Protein 2Y5P (pdb70)

GO terms:
  GO:0005737 cytoplasm (C, EXP)
  GO:0005886 plasma membrane (C, EXP)
  GO:0009274 peptidoglycan-based cell wall (C, TAS)
  GO:0005515 protein binding (F, IPI)

CATH classification: 2.60.40.4270

Nearest PDB structures (foldseek):
  2y5p-assembly3_C  TM=9.834E-01  e=2.381E-13  Listeria monocytogenes EGD
  7pv8-assembly1_A  TM=9.910E-01  e=5.323E-13  Listeria monocytogenes EGD-e
  7pv9-assembly2_B  TM=9.935E-01  e=9.292E-13  Listeria monocytogenes EGD-e
  6okt-assembly1_H  TM=2.684E-01  e=7.061E-01  Clostridioides difficile
  3nzs-assembly1_A  TM=3.686E-01  e=6.161E+00  Homo sapiens

Sequence (289 aa):
MMVYTVSYDVDDGTVIKTTKVEEAGTRRITAPKPPTKKQGYVFKGWYTEKNGGHEWNFNTDYMSGNDFTLYAVFKAETMVVYTVSYDVDGTVIKTKKVEAGTRITAPKPPTKQQGYVFKGWYTEKNNGGHEWNFNTDYMSSGNNDFTLYAVFKAEETAMVYTVVSYDVDGTVIKTKVEAGTRITAPKPPTKQQGYVFKGWYTEKNGGHEWNFNTDYMSSGNDFTLYAVFKAETAMMVYTVSYDVDDGTVIKTKKVEEAGTRRITAPKKPPPPTTKKQGYVFKGWYYTEEKKNGGHEWNFNTDYMSGNDFTLYAVFKKAEE

Foldseek 3Di:
DKEWEWEAEPRDTDIDIGDFFAQDDDDDDDDDPQKAWPAWFQDQPDTGHDDSVPDTHHPYYGYTYIHIGGDD/DKEWEWEQEPNDTDIDIDDFFAADDDDDFDDDPQKDWDAWAQDQVHPHHDDRVPDTHHPYYGYTYIDIDNPD/DDKEWEWEDEPNDTDIDIDDFFAADDDDDDDDDPQWDWDAWAQDPVRPGGDDRVPDTHHPYYGYTYIDIDGPD/DDWEKEWEDEPNDTDIDIDDFPAFDDDPDQDDDPQKAWDAWAQDQADHDGDDSVPDTHHPYYGYTYIDIGGD

Structure (mmCIF, N/CA/C/O backbone):
data_2Y5P
#
_entry.id   2Y5P
#
_cell.length_a   28.610
_cell.length_b   58.340
_cell.length_c   158.070
_cell.angle_alpha   90.00
_cell.angle_beta   90.00
_cell.angle_gamma   90.00
#
_symmetry.space_group_name_H-M   'P 21 21 21'
#
loop_
_entity.id
_entity.type
_entity.pdbx_description
1 polymer 'INTERNALIN B'
2 non-polymer 'CALCIUM ION'
3 non-polymer 'CHLORIDE ION'
4 water water
#
loop_
_atom_site.group_PDB
_atom_site.id
_atom_site.type_symbol
_atom_site.label_atom_id
_atom_site.label_alt_id
_atom_site.label_comp_id
_atom_site.label_asym_id
_atom_site.label_entity_id
_atom_site.label_seq_id
_atom_site.pdbx_PDB_ins_code
_atom_site.Cartn_x
_atom_site.Cartn_y
_atom_site.Cartn_z
_atom_site.occupancy
_atom_site.B_iso_or_equiv
_atom_site.auth_seq_id
_atom_site.auth_comp_id
_atom_site.auth_asym_id
_atom_site.auth_atom_id
_atom_site.pdbx_PDB_model_num
ATOM 1 N N . MET A 1 3 ? -10.113 17.853 -2.886 1.00 35.70 321 MET A N 1
ATOM 2 C CA A MET A 1 3 ? -8.778 17.203 -2.987 0.50 36.51 321 MET A CA 1
ATOM 3 C CA B MET A 1 3 ? -8.773 17.231 -3.084 0.50 35.99 321 MET A CA 1
ATOM 4 C C . MET A 1 3 ? -8.918 15.773 -3.551 1.00 36.35 321 MET A C 1
ATOM 5 O O . MET A 1 3 ? -9.760 15.009 -3.092 1.00 35.63 321 MET A O 1
ATOM 14 N N . VAL A 1 4 ? -8.098 15.427 -4.557 1.00 35.60 322 VAL A N 1
ATOM 15 C CA . VAL A 1 4 ? -8.097 14.078 -5.202 1.00 35.43 322 VAL A CA 1
ATOM 16 C C . VAL A 1 4 ? -6.731 13.472 -4.945 1.00 32.71 322 VAL A C 1
ATOM 17 O O . VAL A 1 4 ? -5.688 14.114 -5.135 1.00 33.72 322 VAL A O 1
ATOM 21 N N . TYR A 1 5 ? -6.735 12.228 -4.442 1.00 29.82 323 TYR A N 1
ATOM 22 C CA . TYR A 1 5 ? -5.490 11.505 -4.186 1.00 28.34 323 TYR A CA 1
ATOM 23 C C . TYR A 1 5 ? -5.527 10.178 -4.904 1.00 26.58 323 TYR A C 1
ATOM 24 O O . TYR A 1 5 ? -6.531 9.818 -5.540 1.00 26.29 323 TYR A O 1
ATOM 33 N N . THR A 1 6 ? -4.384 9.513 -4.877 1.00 26.41 324 THR A N 1
ATOM 34 C CA . THR A 1 6 ? -4.226 8.262 -5.615 1.00 25.25 324 THR A CA 1
ATOM 35 C C . THR A 1 6 ? -4.244 7.126 -4.597 1.00 24.56 324 THR A C 1
ATOM 36 O O . THR A 1 6 ? -3.477 7.087 -3.640 1.00 23.98 324 THR A O 1
ATOM 40 N N . VAL A 1 7 ? -5.117 6.190 -4.880 1.00 21.38 325 VAL A N 1
ATOM 41 C CA . VAL A 1 7 ? -5.123 4.877 -4.212 1.00 23.11 325 VAL A CA 1
ATOM 42 C C . VAL A 1 7 ? -4.398 3.928 -5.174 1.00 19.66 325 VAL A C 1
ATOM 43 O O . VAL A 1 7 ? -4.770 3.816 -6.344 1.00 21.92 325 VAL A O 1
ATOM 47 N N . SER A 1 8 ? -3.332 3.325 -4.705 1.00 19.61 326 SER A N 1
ATOM 48 C CA . SER A 1 8 ? -2.566 2.328 -5.454 1.00 18.89 326 SER A CA 1
ATOM 49 C C . SER A 1 8 ? -3.057 0.994 -4.993 1.00 17.73 326 SER A C 1
ATOM 50 O O . SER A 1 8 ? -3.144 0.774 -3.791 1.00 21.50 326 SER A O 1
ATOM 53 N N . TYR A 1 9 ? -3.393 0.147 -5.908 1.00 15.44 327 TYR A N 1
ATOM 54 C CA . TYR A 1 9 ? -3.793 -1.226 -5.590 1.00 15.10 327 TYR A CA 1
ATOM 55 C C . TYR A 1 9 ? -2.619 -2.128 -5.968 1.00 14.51 327 TYR A C 1
ATOM 56 O O . TYR A 1 9 ? -2.259 -2.174 -7.125 1.00 16.84 327 TYR A O 1
ATOM 65 N N . ASP A 1 10 ? -2.067 -2.844 -4.994 1.00 14.56 328 ASP A N 1
ATOM 66 C CA . ASP A 1 10 ? -0.922 -3.692 -5.204 1.00 14.15 328 ASP A CA 1
ATOM 67 C C . ASP A 1 10 ? -1.317 -5.123 -5.042 1.00 14.03 328 ASP A C 1
ATOM 68 O O . ASP A 1 10 ? -1.803 -5.534 -3.991 1.00 15.89 328 ASP A O 1
ATOM 73 N N . VAL A 1 11 ? -1.207 -5.857 -6.133 1.00 14.23 329 VAL A N 1
ATOM 74 C CA . VAL A 1 11 ? -1.504 -7.288 -6.185 1.00 14.36 329 VAL A CA 1
ATOM 75 C C . VAL A 1 11 ? -0.146 -7.960 -6.461 1.00 16.00 329 VAL A C 1
ATOM 76 O O . VAL A 1 11 ? 0.342 -7.973 -7.593 1.00 17.13 329 VAL A O 1
ATOM 80 N N A ASP A 1 12 ? 0.430 -8.441 -5.387 0.50 17.59 330 ASP A N 1
ATOM 81 N N B ASP A 1 12 ? 0.456 -8.455 -5.401 0.50 17.76 330 ASP A N 1
ATOM 82 C CA A ASP A 1 12 ? 1.737 -9.061 -5.446 0.50 18.21 330 ASP A CA 1
ATOM 83 C CA B ASP A 1 12 ? 1.776 -9.095 -5.506 0.50 18.60 330 ASP A CA 1
ATOM 84 C C A ASP A 1 12 ? 2.781 -8.279 -6.264 0.50 21.01 330 ASP A C 1
ATOM 85 C C B ASP A 1 12 ? 2.820 -8.275 -6.267 0.50 21.10 330 ASP A C 1
ATOM 86 O O A ASP A 1 12 ? 3.542 -8.883 -7.054 0.50 22.71 330 ASP A O 1
ATOM 87 O O B ASP A 1 12 ? 3.623 -8.848 -7.035 0.50 22.70 330 ASP A O 1
ATOM 96 N N . GLY A 1 13 ? 2.814 -6.971 -6.015 1.00 20.90 331 GLY A N 1
ATOM 97 C CA . GLY A 1 13 ? 3.682 -6.092 -6.650 1.00 20.91 331 GLY A CA 1
ATOM 98 C C . GLY A 1 13 ? 3.299 -5.452 -7.916 1.00 20.86 331 GLY A C 1
ATOM 99 O O . GLY A 1 13 ? 3.958 -4.471 -8.316 1.00 23.77 331 GLY A O 1
ATOM 100 N N . THR A 1 14 ? 2.230 -5.939 -8.550 1.00 18.81 332 THR A N 1
ATOM 101 C CA . THR A 1 14 ? 1.663 -5.278 -9.685 1.00 17.55 332 THR A CA 1
ATOM 102 C C . THR A 1 14 ? 0.768 -4.205 -9.173 1.00 16.49 332 THR A C 1
ATOM 103 O O . THR A 1 14 ? -0.139 -4.520 -8.414 1.00 17.48 332 THR A O 1
ATOM 107 N N . VAL A 1 15 ? 0.992 -2.962 -9.594 1.00 15.43 333 VAL A N 1
ATOM 108 C CA . VAL A 1 15 ? 0.233 -1.840 -8.967 1.00 15.08 333 VAL A CA 1
ATOM 109 C C . VAL A 1 15 ? -0.467 -1.096 -10.049 1.00 15.95 333 VAL A C 1
ATOM 110 O O . VAL A 1 15 ? 0.088 -0.652 -11.009 1.00 16.53 333 VAL A O 1
ATOM 114 N N . ILE A 1 16 ? -1.720 -0.886 -9.723 1.00 16.76 334 ILE A N 1
ATOM 115 C CA . ILE A 1 16 ? -2.646 -0.057 -10.523 1.00 18.53 334 ILE A CA 1
ATOM 116 C C . ILE A 1 16 ? -3.055 1.135 -9.671 1.00 18.43 334 ILE A C 1
ATOM 117 O O . ILE A 1 16 ? -3.359 0.968 -8.526 1.00 20.35 334 ILE A O 1
ATOM 122 N N . LYS A 1 17 ? -3.010 2.319 -10.267 1.00 21.84 335 LYS A N 1
ATOM 123 C CA . LYS A 1 17 ? -3.282 3.586 -9.543 1.00 24.40 335 LYS A CA 1
ATOM 124 C C . LYS A 1 17 ? -4.674 4.085 -9.972 1.00 25.21 335 LYS A C 1
ATOM 125 O O . LYS A 1 17 ? -5.061 3.986 -11.141 1.00 27.70 335 LYS A O 1
ATOM 131 N N . THR A 1 18 ? -5.471 4.551 -9.014 1.00 24.37 336 THR A N 1
ATOM 132 C CA A THR A 1 18 ? -6.762 5.126 -9.323 0.80 25.78 336 THR A CA 1
ATOM 133 C CA B THR A 1 18 ? -6.754 5.165 -9.347 0.20 25.53 336 THR A CA 1
ATOM 134 C C . THR A 1 18 ? -6.909 6.413 -8.513 1.00 25.73 336 THR A C 1
ATOM 135 O O . THR A 1 18 ? -6.519 6.459 -7.354 1.00 26.81 336 THR A O 1
ATOM 142 N N . LYS A 1 19 ? -7.518 7.453 -9.084 1.00 25.84 337 LYS A N 1
ATOM 143 C CA . LYS A 1 19 ? -7.565 8.728 -8.349 1.00 27.21 337 LYS A CA 1
ATOM 144 C C . LYS A 1 19 ? -8.895 8.762 -7.612 1.00 28.67 337 LYS A C 1
ATOM 145 O O . LYS A 1 19 ? -9.924 8.312 -8.142 1.00 29.47 337 LYS A O 1
ATOM 151 N N . VAL A 1 20 ? -8.863 9.229 -6.367 1.00 27.78 338 VAL A N 1
ATOM 152 C CA . VAL A 1 20 ? -10.123 9.227 -5.571 1.00 28.59 338 VAL A CA 1
ATOM 153 C C . VAL A 1 20 ? -10.210 10.526 -4.805 1.00 27.75 338 VAL A C 1
ATOM 154 O O . VAL A 1 20 ? -9.220 10.989 -4.238 1.00 29.12 338 VAL A O 1
ATOM 158 N N . GLU A 1 21 ? -11.405 11.100 -4.796 1.00 30.58 339 GLU A N 1
ATOM 159 C CA A GLU A 1 21 ? -11.689 12.312 -4.059 0.50 31.29 339 GLU A CA 1
ATOM 160 C CA B GLU A 1 21 ? -11.677 12.308 -4.073 0.50 31.29 339 GLU A CA 1
ATOM 161 C C . GLU A 1 21 ? -11.634 12.047 -2.558 1.00 30.59 339 GLU A C 1
ATOM 162 O O . GLU A 1 21 ? -12.301 11.107 -2.043 1.00 30.47 339 GLU A O 1
ATOM 173 N N . ALA A 1 22 ? -10.832 12.839 -1.840 1.00 30.01 340 ALA A N 1
ATOM 174 C CA . ALA A 1 22 ? -10.786 12.726 -0.392 1.00 31.66 340 ALA A CA 1
ATOM 175 C C . ALA A 1 22 ? -12.210 12.882 0.207 1.00 31.42 340 ALA A C 1
ATOM 176 O O . ALA A 1 22 ? -13.042 13.683 -0.254 1.00 31.01 340 ALA A O 1
ATOM 178 N N . GLY A 1 23 ? -12.470 12.085 1.233 1.00 29.85 341 GLY A N 1
ATOM 179 C CA . GLY A 1 23 ? -13.743 12.086 1.953 1.00 29.00 341 GLY A CA 1
ATOM 180 C C . GLY A 1 23 ? -14.887 11.379 1.258 1.00 28.54 341 GLY A C 1
ATOM 181 O O . GLY A 1 23 ? -16.027 11.424 1.734 1.00 30.16 341 GLY A O 1
ATOM 182 N N . THR A 1 24 ? -14.631 10.715 0.129 1.00 27.58 342 THR A N 1
ATOM 183 C CA . THR A 1 24 ? -15.661 9.921 -0.487 1.00 28.17 342 THR A CA 1
ATOM 184 C C . THR A 1 24 ? -15.373 8.449 -0.174 1.00 27.86 342 THR A C 1
ATOM 185 O O . THR A 1 24 ? -14.235 8.083 0.241 1.00 26.57 342 THR A O 1
ATOM 189 N N . ARG A 1 25 ? -16.371 7.599 -0.363 1.00 29.29 343 ARG A N 1
ATOM 190 C CA A ARG A 1 25 ? -16.127 6.185 -0.298 0.80 30.13 343 ARG A CA 1
ATOM 191 C CA B ARG A 1 25 ? -16.160 6.163 -0.322 0.20 29.77 343 ARG A CA 1
ATOM 192 C C . ARG A 1 25 ? -15.396 5.784 -1.579 1.00 29.28 343 ARG A C 1
ATOM 193 O O . ARG A 1 25 ? -15.675 6.304 -2.646 1.00 29.67 343 ARG A O 1
ATOM 208 N N . ILE A 1 26 ? -14.468 4.857 -1.448 1.00 27.02 344 ILE A N 1
ATOM 209 C CA . ILE A 1 26 ? -13.713 4.327 -2.574 1.00 26.76 344 ILE A CA 1
ATOM 210 C C . ILE A 1 26 ? -14.560 3.200 -3.156 1.00 25.50 344 ILE A C 1
ATOM 211 O O . ILE A 1 26 ? -15.081 2.368 -2.409 1.00 25.01 344 ILE A O 1
ATOM 216 N N . THR A 1 27 ? -14.632 3.116 -4.477 1.00 25.76 345 THR A N 1
ATOM 217 C CA . THR A 1 27 ? -15.307 1.981 -5.111 1.00 26.97 345 THR A CA 1
ATOM 218 C C . THR A 1 27 ? -14.311 0.826 -5.249 1.00 25.22 345 THR A C 1
ATOM 219 O O . THR A 1 27 ? -13.285 1.055 -5.822 1.00 24.92 345 THR A O 1
ATOM 223 N N . ALA A 1 28 ? -14.480 -0.348 -4.631 1.00 24.43 346 ALA A N 1
ATOM 224 C CA . ALA A 1 28 ? -13.533 -1.424 -4.786 1.00 25.50 346 ALA A CA 1
ATOM 225 C C . ALA A 1 28 ? -13.381 -1.882 -6.204 1.00 23.44 346 ALA A C 1
ATOM 226 O O . ALA A 1 28 ? -14.296 -1.859 -6.963 1.00 23.59 346 ALA A O 1
ATOM 228 N N . PRO A 1 29 ? -12.161 -2.232 -6.602 1.00 23.23 347 PRO A N 1
ATOM 229 C CA . PRO A 1 29 ? -11.946 -2.945 -7.819 1.00 22.24 347 PRO A CA 1
ATOM 230 C C . PRO A 1 29 ? -12.657 -4.250 -7.811 1.00 21.41 347 PRO A C 1
ATOM 231 O O . PRO A 1 29 ? -13.119 -4.686 -6.763 1.00 20.05 347 PRO A O 1
ATOM 235 N N . LYS A 1 30 ? -12.800 -4.876 -8.962 1.00 21.90 348 LYS A N 1
ATOM 236 C CA . LYS A 1 30 ? -13.247 -6.230 -8.991 1.00 22.39 348 LYS A CA 1
ATOM 237 C C . LYS A 1 30 ? -12.122 -7.010 -8.293 1.00 20.20 348 LYS A C 1
ATOM 238 O O . LYS A 1 30 ? -10.911 -6.713 -8.491 1.00 21.14 348 LYS A O 1
ATOM 244 N N . PRO A 1 31 ? -12.489 -8.037 -7.539 1.00 19.22 349 PRO A N 1
ATOM 245 C CA . PRO A 1 31 ? -11.514 -8.687 -6.741 1.00 20.19 349 PRO A CA 1
ATOM 246 C C . PRO A 1 31 ? -10.516 -9.460 -7.571 1.00 18.27 349 PRO A C 1
ATOM 247 O O . PRO A 1 31 ? -10.845 -10.117 -8.524 1.00 20.01 349 PRO A O 1
ATOM 251 N N . PRO A 1 32 ? -9.272 -9.431 -7.179 1.00 16.22 350 PRO A N 1
ATOM 252 C CA . PRO A 1 32 ? -8.235 -10.174 -7.810 1.00 16.79 350 PRO A CA 1
ATOM 253 C C . PRO A 1 32 ? -8.375 -11.609 -7.485 1.00 15.54 350 PRO A C 1
ATOM 254 O O . PRO A 1 32 ? -9.020 -12.023 -6.505 1.00 16.95 350 PRO A O 1
ATOM 258 N N . THR A 1 33 ? -7.775 -12.406 -8.351 1.00 15.25 351 THR A N 1
ATOM 259 C CA . THR A 1 33 ? -7.802 -13.848 -8.197 1.00 15.16 351 THR A CA 1
ATOM 260 C C . THR A 1 33 ? -6.369 -14.347 -8.308 1.00 14.24 351 THR A C 1
ATOM 261 O O . THR A 1 33 ? -5.543 -13.700 -8.932 1.00 15.42 351 THR A O 1
ATOM 265 N N . LYS A 1 34 ? -6.133 -15.475 -7.689 1.00 14.34 352 LYS A N 1
ATOM 266 C CA A LYS A 1 34 ? -4.811 -16.095 -7.663 0.50 14.53 352 LYS A CA 1
ATOM 267 C CA B LYS A 1 34 ? -4.812 -16.101 -7.724 0.50 15.54 352 LYS A CA 1
ATOM 268 C C . LYS A 1 34 ? -4.992 -17.605 -7.643 1.00 15.80 352 LYS A C 1
ATOM 269 O O . LYS A 1 34 ? -5.553 -18.142 -6.727 1.00 17.30 352 LYS A O 1
ATOM 280 N N . GLN A 1 35 ? -4.555 -18.288 -8.684 1.00 17.66 353 GLN A N 1
ATOM 281 C CA . GLN A 1 35 ? -4.717 -19.721 -8.730 1.00 20.15 353 GLN A CA 1
ATOM 282 C C . GLN A 1 35 ? -4.131 -20.396 -7.515 1.00 18.06 353 GLN A C 1
ATOM 283 O O . GLN A 1 35 ? -2.994 -20.155 -7.127 1.00 20.40 353 GLN A O 1
ATOM 289 N N . GLY A 1 36 ? -4.920 -21.287 -6.912 1.00 20.96 354 GLY A N 1
ATOM 290 C CA . GLY A 1 36 ? -4.594 -22.020 -5.739 1.00 20.82 354 GLY A CA 1
ATOM 291 C C . GLY A 1 36 ? -4.749 -21.275 -4.438 1.00 19.28 354 GLY A C 1
ATOM 292 O O . GLY A 1 36 ? -4.302 -21.782 -3.412 1.00 18.95 354 GLY A O 1
ATOM 293 N N . TYR A 1 37 ? -5.247 -20.034 -4.506 1.00 17.08 355 TYR A N 1
ATOM 294 C CA . TYR A 1 37 ? -5.298 -19.170 -3.376 1.00 15.81 355 TYR A CA 1
ATOM 295 C C . TYR A 1 37 ? -6.706 -18.511 -3.348 1.00 16.45 355 TYR A C 1
ATOM 296 O O . TYR A 1 37 ? -7.446 -18.527 -4.288 1.00 17.88 355 TYR A O 1
ATOM 305 N N . VAL A 1 38 ? -6.985 -17.904 -2.213 1.00 16.60 356 VAL A N 1
ATOM 306 C CA . VAL A 1 38 ? -8.192 -17.199 -1.953 1.00 16.27 356 VAL A CA 1
ATOM 307 C C . VAL A 1 38 ? -7.934 -15.754 -1.610 1.00 16.28 356 VAL A C 1
ATOM 308 O O . VAL A 1 38 ? -7.063 -15.461 -0.771 1.00 16.64 356 VAL A O 1
ATOM 312 N N . PHE A 1 39 ? -8.622 -14.841 -2.288 1.00 15.44 357 PHE A N 1
ATOM 313 C CA . PHE A 1 39 ? -8.499 -13.424 -1.973 1.00 15.70 357 PHE A CA 1
ATOM 314 C C . PHE A 1 39 ? -9.133 -13.118 -0.634 1.00 16.77 357 PHE A C 1
ATOM 315 O O . PHE A 1 39 ? -10.287 -13.362 -0.436 1.00 19.85 357 PHE A O 1
ATOM 323 N N . LYS A 1 40 ? -8.393 -12.498 0.260 1.00 15.89 358 LYS A N 1
ATOM 324 C CA . LYS A 1 40 ? -8.854 -12.180 1.599 1.00 15.63 358 LYS A CA 1
ATOM 325 C C . LYS A 1 40 ? -9.193 -10.751 1.818 1.00 17.77 358 LYS A C 1
ATOM 326 O O . LYS A 1 40 ? -9.714 -10.349 2.878 1.00 22.47 358 LYS A O 1
ATOM 332 N N . GLY A 1 41 ? -8.877 -9.937 0.862 1.00 16.90 359 GLY A N 1
ATOM 333 C CA . GLY A 1 41 ? -9.272 -8.562 0.912 1.00 17.38 359 GLY A CA 1
ATOM 334 C C . GLY A 1 41 ? -8.098 -7.619 0.658 1.00 15.75 359 GLY A C 1
ATOM 335 O O . GLY A 1 41 ? -6.950 -8.063 0.465 1.00 15.55 359 GLY A O 1
ATOM 336 N N . TRP A 1 42 ? -8.390 -6.347 0.731 1.00 15.63 360 TRP A N 1
ATOM 337 C CA . TRP A 1 42 ? -7.435 -5.263 0.545 1.00 15.08 360 TRP A CA 1
ATOM 338 C C . TRP A 1 42 ? -7.025 -4.735 1.890 1.00 16.48 360 TRP A C 1
ATOM 339 O O . TRP A 1 42 ? -7.922 -4.346 2.648 1.00 18.19 360 TRP A O 1
ATOM 350 N N . TYR A 1 43 ? -5.732 -4.752 2.165 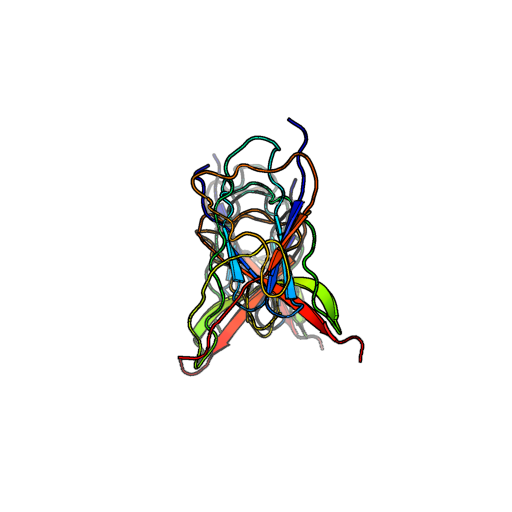1.00 16.45 361 TYR A N 1
ATOM 351 C CA . TYR A 1 43 ? -5.245 -4.397 3.471 1.00 16.10 361 TYR A CA 1
ATOM 352 C C . TYR A 1 43 ? -4.352 -3.166 3.396 1.00 18.15 361 TYR A C 1
ATOM 353 O O . TYR A 1 43 ? -3.748 -2.849 2.351 1.00 17.64 361 TYR A O 1
ATOM 362 N N . THR A 1 44 ? -4.265 -2.466 4.522 1.00 18.59 362 THR A N 1
ATOM 363 C CA . THR A 1 44 ? -3.470 -1.227 4.542 1.00 19.74 362 THR A CA 1
ATOM 364 C C . THR A 1 44 ? -1.985 -1.475 4.552 1.00 21.80 362 THR A C 1
ATOM 365 O O . THR A 1 44 ? -1.221 -0.535 4.382 1.00 23.80 362 THR A O 1
ATOM 369 N N . GLU A 1 45 ? -1.626 -2.731 4.782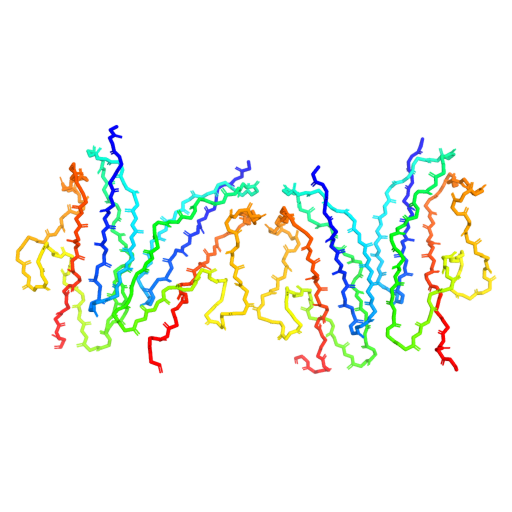 1.00 19.84 363 GLU A N 1
ATOM 370 C CA . GLU A 1 45 ? -0.271 -3.113 4.698 1.00 22.79 363 GLU A CA 1
ATOM 371 C C . GLU A 1 45 ? -0.249 -4.518 4.160 1.00 22.10 363 GLU A C 1
ATOM 372 O O . GLU A 1 45 ? -1.182 -5.268 4.283 1.00 23.72 363 GLU A O 1
ATOM 378 N N . LYS A 1 46 ? 0.861 -4.876 3.553 1.00 25.96 364 LYS A N 1
ATOM 379 C CA . LYS A 1 46 ? 0.968 -6.254 3.047 1.00 27.17 364 LYS A CA 1
ATOM 380 C C . LYS A 1 46 ? 0.951 -7.279 4.200 1.00 27.21 364 LYS A C 1
ATOM 381 O O . LYS A 1 46 ? 0.324 -8.364 4.113 1.00 28.04 364 LYS A O 1
ATOM 387 N N . ASN A 1 47 ? 1.684 -6.921 5.262 1.00 26.71 365 ASN A N 1
ATOM 388 C CA . ASN A 1 47 ? 1.651 -7.629 6.562 1.00 27.67 365 ASN A CA 1
ATOM 389 C C . ASN A 1 47 ? 1.370 -6.630 7.708 1.00 28.47 365 ASN A C 1
ATOM 390 O O . ASN A 1 47 ? 1.955 -5.529 7.748 1.00 28.46 365 ASN A O 1
ATOM 395 N N . GLY A 1 48 ? 0.494 -7.012 8.619 1.00 29.22 366 GLY A N 1
ATOM 396 C CA . GLY A 1 48 ? 0.273 -6.294 9.858 1.00 29.62 366 GLY A CA 1
ATOM 397 C C . GLY A 1 48 ? -0.620 -5.089 9.793 1.00 29.40 366 GLY A C 1
ATOM 398 O O . GLY A 1 48 ? -0.654 -4.286 10.750 1.00 32.55 366 GLY A O 1
ATOM 399 N N . GLY A 1 49 ? -1.290 -4.900 8.671 1.00 28.02 367 GLY A N 1
ATOM 400 C CA . GLY A 1 49 ? -2.312 -3.870 8.613 1.00 26.39 367 GLY A CA 1
ATOM 401 C C . GLY A 1 49 ? -3.719 -4.421 8.864 1.00 24.62 367 GLY A C 1
ATOM 402 O O . GLY A 1 49 ? -3.913 -5.503 9.409 1.00 26.50 367 GLY A O 1
ATOM 403 N N . HIS A 1 50 ? -4.702 -3.671 8.379 1.00 21.10 368 HIS A N 1
ATOM 404 C CA . HIS A 1 50 ? -6.131 -4.017 8.547 1.00 21.14 368 HIS A CA 1
ATOM 405 C C . HIS A 1 50 ? -6.816 -4.001 7.219 1.00 19.46 368 HIS A C 1
ATOM 406 O O . HIS A 1 50 ? -6.427 -3.265 6.303 1.00 20.10 368 HIS A O 1
ATOM 413 N N . GLU A 1 51 ? -7.952 -4.668 7.176 1.00 20.34 369 GLU A N 1
ATOM 414 C CA . GLU A 1 51 ? -8.683 -4.779 5.951 1.00 19.32 369 GLU A CA 1
ATOM 415 C C . GLU A 1 51 ? -9.454 -3.495 5.719 1.00 18.66 369 GLU A C 1
ATOM 416 O O . GLU A 1 51 ? -10.254 -3.075 6.569 1.00 20.32 369 GLU A O 1
ATOM 422 N N . TRP A 1 52 ? -9.312 -2.936 4.547 1.00 17.46 370 TRP A N 1
ATOM 423 C CA . TRP A 1 52 ? -10.188 -1.838 4.125 1.00 18.42 370 TRP A CA 1
ATOM 424 C C . TRP A 1 52 ? -11.538 -2.362 3.844 1.00 18.22 370 TRP A C 1
ATOM 425 O O . TRP A 1 52 ? -11.729 -3.341 3.147 1.00 21.46 370 TRP A O 1
ATOM 436 N N . ASN A 1 53 ? -12.509 -1.659 4.345 1.00 19.19 371 ASN A N 1
ATOM 437 C CA . ASN A 1 53 ? -13.912 -1.963 4.111 1.00 18.13 371 ASN A CA 1
ATOM 438 C C . ASN A 1 53 ? -14.503 -0.850 3.261 1.00 19.73 371 ASN A C 1
ATOM 439 O O . ASN A 1 53 ? -14.675 0.274 3.704 1.00 19.68 371 ASN A O 1
ATOM 444 N N . PHE A 1 54 ? -14.785 -1.165 2.012 1.00 18.58 372 PHE A N 1
ATOM 445 C CA . PHE A 1 54 ? -15.117 -0.135 1.103 1.00 17.92 372 PHE A CA 1
ATOM 446 C C . PHE A 1 54 ? -16.489 0.473 1.362 1.00 19.01 372 PHE A C 1
ATOM 447 O O . PHE A 1 54 ? -16.761 1.555 0.902 1.00 20.81 372 PHE A O 1
ATOM 455 N N . ASN A 1 55 ? -17.282 -0.205 2.172 1.00 20.58 373 ASN A N 1
ATOM 456 C CA . ASN A 1 55 ? -18.533 0.322 2.582 1.00 21.14 373 ASN A CA 1
ATOM 457 C C . ASN A 1 55 ? -18.493 1.281 3.729 1.00 19.95 373 ASN A C 1
ATOM 458 O O . ASN A 1 55 ? -19.390 2.132 3.834 1.00 24.09 373 ASN A O 1
ATOM 463 N N . THR A 1 56 ? -17.555 1.075 4.647 1.00 20.98 374 THR A N 1
ATOM 464 C CA . THR A 1 56 ? -17.527 1.886 5.824 1.00 20.66 374 THR A CA 1
ATOM 465 C C . THR A 1 56 ? -16.464 2.968 5.804 1.00 21.43 374 THR A C 1
ATOM 466 O O . THR A 1 56 ? -16.482 3.893 6.587 1.00 22.46 374 THR A O 1
ATOM 470 N N . ASP A 1 57 ? -15.473 2.796 4.913 1.00 21.04 375 ASP A N 1
ATOM 471 C CA . ASP A 1 57 ? -14.241 3.585 5.000 1.00 21.32 375 ASP A CA 1
ATOM 472 C C . ASP A 1 57 ? -14.268 4.727 4.028 1.00 22.13 375 ASP A C 1
ATOM 473 O O . ASP A 1 57 ? -14.937 4.655 3.053 1.00 25.98 375 ASP A O 1
ATOM 478 N N . TYR A 1 58 ? -13.544 5.785 4.371 1.00 22.83 376 TYR A N 1
ATOM 479 C CA . TYR A 1 58 ? -13.581 6.998 3.613 1.00 24.54 376 TYR A CA 1
ATOM 480 C C . TYR A 1 58 ? -12.208 7.318 3.176 1.00 24.40 376 TYR A C 1
ATOM 481 O O . TYR A 1 58 ? -11.214 7.269 3.981 1.00 24.05 376 TYR A O 1
ATOM 490 N N . MET A 1 59 ? -12.142 7.774 1.926 1.00 25.31 377 MET A N 1
ATOM 491 C CA . MET A 1 59 ? -10.838 8.085 1.360 1.00 25.64 377 MET A CA 1
ATOM 492 C C . MET A 1 59 ? -10.116 9.133 2.213 1.00 26.76 377 MET A C 1
ATOM 493 O O . MET A 1 59 ? -10.702 10.170 2.456 1.00 28.90 377 MET A O 1
ATOM 498 N N . SER A 1 60 ? -8.867 8.857 2.603 1.00 29.86 378 SER A N 1
ATOM 499 C CA . SER A 1 60 ? -7.965 9.763 3.329 1.00 33.20 378 SER A CA 1
ATOM 500 C C . SER A 1 60 ? -7.490 10.949 2.477 1.00 32.76 378 SER A C 1
ATOM 501 O O . SER A 1 60 ? -7.502 10.880 1.251 1.00 31.81 378 SER A O 1
ATOM 504 N N . GLY A 1 61 ? -7.052 12.034 3.122 1.00 33.68 379 GLY A N 1
ATOM 505 C CA . GLY A 1 61 ? -6.461 13.185 2.398 1.00 33.59 379 GLY A CA 1
ATOM 506 C C . GLY A 1 61 ? -4.993 13.006 2.004 1.00 33.27 379 GLY A C 1
ATOM 507 O O . GLY A 1 61 ? -4.190 13.932 2.153 1.00 34.73 379 GLY A O 1
ATOM 508 N N . ASN A 1 62 ? -4.643 11.812 1.478 1.00 31.13 380 ASN A N 1
ATOM 509 C CA . ASN A 1 62 ? -3.314 11.500 1.051 1.00 31.80 380 ASN A CA 1
ATOM 510 C C . ASN A 1 62 ? -3.422 10.281 0.171 1.00 29.80 380 ASN A C 1
ATOM 511 O O . ASN A 1 62 ? -4.364 9.487 0.277 1.00 29.28 380 ASN A O 1
ATOM 516 N N . ASP A 1 63 ? -2.460 10.177 -0.730 1.00 28.90 381 ASP A N 1
ATOM 517 C CA . ASP A 1 63 ? -2.209 8.950 -1.465 1.00 28.21 381 ASP A CA 1
ATOM 518 C C . ASP A 1 63 ? -1.947 7.784 -0.480 1.00 27.27 381 ASP A C 1
ATOM 519 O O . ASP A 1 63 ? -1.341 7.951 0.581 1.00 29.55 381 ASP A O 1
ATOM 524 N N . PHE A 1 64 ? -2.379 6.583 -0.829 1.00 25.43 382 PHE A N 1
ATOM 525 C CA . PHE A 1 64 ? -2.004 5.414 -0.061 1.00 25.05 382 PHE A CA 1
ATOM 526 C C . PHE A 1 64 ? -2.198 4.175 -0.940 1.00 22.73 382 PHE A C 1
ATOM 527 O O . PHE A 1 64 ? -2.833 4.234 -2.018 1.00 22.72 382 PHE A O 1
ATOM 535 N N . THR A 1 65 ? -1.653 3.095 -0.434 1.00 21.00 383 THR A N 1
ATOM 536 C CA . THR A 1 65 ? -1.649 1.815 -1.125 1.00 18.54 383 THR A CA 1
ATOM 537 C C . THR A 1 65 ? -2.504 0.839 -0.348 1.00 17.80 383 THR A C 1
ATOM 538 O O . THR A 1 65 ? -2.477 0.809 0.883 1.00 19.60 383 THR A O 1
ATOM 542 N N . LEU A 1 66 ? -3.286 0.054 -1.108 1.00 16.74 384 LEU A N 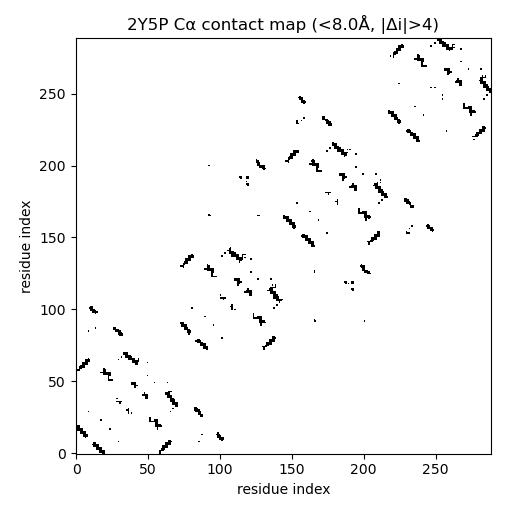1
ATOM 543 C CA . LEU A 1 66 ? -3.991 -1.082 -0.573 1.00 16.00 384 LEU A CA 1
ATOM 544 C C . LEU A 1 66 ? -3.411 -2.337 -1.199 1.00 15.59 384 LEU A C 1
ATOM 545 O O . LEU A 1 66 ? -3.091 -2.367 -2.396 1.00 17.21 384 LEU A O 1
ATOM 550 N N . TYR A 1 67 ? -3.223 -3.303 -0.324 1.00 14.63 385 TYR A N 1
ATOM 551 C CA . TYR A 1 67 ? -2.463 -4.489 -0.702 1.00 15.64 385 TYR A CA 1
ATOM 552 C C . TYR A 1 67 ? -3.407 -5.700 -0.724 1.00 13.07 385 TYR A C 1
ATOM 553 O O . TYR A 1 67 ? -4.037 -6.004 0.275 1.00 15.12 385 TYR A O 1
ATOM 562 N N . ALA A 1 68 ? -3.477 -6.410 -1.850 1.00 13.00 386 ALA A N 1
ATOM 563 C CA . ALA A 1 68 ? -4.195 -7.615 -1.882 1.00 13.08 386 ALA A CA 1
ATOM 564 C C . ALA A 1 68 ? -3.560 -8.693 -1.051 1.00 13.16 386 ALA A C 1
ATOM 565 O O . ALA A 1 68 ? -2.355 -8.869 -1.174 1.00 15.62 386 ALA A O 1
ATOM 567 N N . VAL A 1 69 ? -4.331 -9.364 -0.198 1.00 13.51 387 VAL A N 1
ATOM 568 C CA . VAL A 1 69 ? -3.828 -10.458 0.592 1.00 15.21 387 VAL A CA 1
ATOM 569 C C . VAL A 1 69 ? -4.487 -11.720 0.151 1.00 14.21 387 VAL A C 1
ATOM 570 O O . VAL A 1 69 ? -5.703 -11.730 -0.049 1.00 15.25 387 VAL A O 1
ATOM 574 N N . PHE A 1 70 ? -3.678 -12.770 -0.064 1.00 14.88 388 PHE A N 1
ATOM 575 C CA . PHE A 1 70 ? -4.185 -14.016 -0.441 1.00 15.99 388 PHE A CA 1
ATOM 576 C C . PHE A 1 70 ? -3.830 -15.126 0.573 1.00 16.72 388 PHE A C 1
ATOM 577 O O . PHE A 1 70 ? -2.813 -14.992 1.236 1.00 19.25 388 PHE A O 1
ATOM 585 N N . LYS A 1 71 ? -4.693 -16.135 0.651 1.00 16.85 389 LYS A N 1
ATOM 586 C CA . LYS A 1 71 ? -4.494 -17.289 1.483 1.00 17.59 389 LYS A CA 1
ATOM 587 C C . LYS A 1 71 ? -4.482 -18.517 0.596 1.00 16.75 389 LYS A C 1
ATOM 588 O O . LYS A 1 71 ? -5.326 -18.676 -0.230 1.00 18.85 389 LYS A O 1
ATOM 594 N N . ALA A 1 72 ? -3.537 -19.431 0.802 1.00 17.05 390 ALA A N 1
ATOM 595 C CA . ALA A 1 72 ? -3.511 -20.661 0.045 1.00 17.09 390 ALA A CA 1
ATOM 596 C C . ALA A 1 72 ? -4.719 -21.460 0.352 1.00 16.97 390 ALA A C 1
ATOM 597 O O . ALA A 1 72 ? -5.129 -21.576 1.493 1.00 20.28 390 ALA A O 1
ATOM 599 N N . GLU A 1 73 ? -5.211 -22.092 -0.681 1.00 19.25 391 GLU A N 1
ATOM 600 C CA . GLU A 1 73 ? -6.370 -22.985 -0.536 1.00 22.00 391 GLU A CA 1
ATOM 601 C C . GLU A 1 73 ? -5.875 -24.136 0.352 1.00 24.28 391 GLU A C 1
ATOM 602 O O . GLU A 1 73 ? -4.699 -24.514 0.262 1.00 25.02 391 GLU A O 1
ATOM 608 N N . THR A 1 74 ? -6.720 -24.617 1.263 1.00 30.27 392 THR A N 1
ATOM 609 C CA . THR A 1 74 ? -6.322 -25.737 2.188 1.00 32.83 392 THR A CA 1
ATOM 610 C C . THR A 1 74 ? -7.348 -26.812 2.149 1.00 33.72 392 THR A C 1
ATOM 611 O O . THR A 1 74 ? -8.434 -26.609 1.479 1.00 36.89 392 THR A O 1
ATOM 616 N N . MET B 1 3 ? -18.242 4.366 -21.784 1.00 27.48 321 MET B N 1
ATOM 617 C CA . MET B 1 3 ? -17.685 3.226 -22.657 1.00 22.14 321 MET B CA 1
ATOM 618 C C . MET B 1 3 ? -16.398 2.602 -22.075 1.00 20.45 321 MET B C 1
ATOM 619 O O . MET B 1 3 ? -15.292 2.634 -22.570 1.00 21.64 321 MET B O 1
ATOM 624 N N . VAL B 1 4 ? -16.603 2.020 -20.922 1.00 19.95 322 VAL B N 1
ATOM 625 C CA A VAL B 1 4 ? -15.530 1.408 -20.135 0.80 20.61 322 VAL B CA 1
ATOM 626 C CA B VAL B 1 4 ? -15.534 1.409 -20.136 0.20 18.80 322 VAL B CA 1
ATOM 627 C C . VAL B 1 4 ? -15.615 -0.109 -20.175 1.00 17.71 322 VAL B C 1
ATOM 628 O O . VAL B 1 4 ? -16.722 -0.704 -20.143 1.00 19.72 322 VAL B O 1
ATOM 635 N N . TYR B 1 5 ? -14.414 -0.710 -20.265 1.00 16.21 323 TYR B N 1
ATOM 636 C CA . TYR B 1 5 ? -14.292 -2.148 -20.372 1.00 16.45 323 TYR B CA 1
ATOM 637 C C . TYR B 1 5 ? -13.159 -2.594 -19.425 1.00 15.80 323 TYR B C 1
ATOM 638 O O . TYR B 1 5 ? -12.409 -1.770 -18.910 1.00 18.59 323 TYR B O 1
ATOM 647 N N . THR B 1 6 ? -13.126 -3.884 -19.135 1.00 16.94 324 THR B N 1
ATOM 648 C CA . THR B 1 6 ? -12.230 -4.436 -18.159 1.00 17.55 324 THR B CA 1
ATOM 649 C C . THR B 1 6 ? -10.988 -4.947 -18.858 1.00 16.60 324 THR B C 1
ATOM 650 O O . THR B 1 6 ? -11.045 -5.734 -19.776 1.00 16.95 324 THR B O 1
ATOM 654 N N . VAL B 1 7 ? -9.864 -4.469 -18.380 1.00 15.86 325 VAL B N 1
ATOM 655 C CA . VAL B 1 7 ? -8.585 -5.043 -18.720 1.00 14.22 325 VAL B CA 1
ATOM 656 C C . VAL B 1 7 ? -8.185 -5.899 -17.534 1.00 14.96 325 VAL B C 1
ATOM 657 O O . VAL B 1 7 ? -8.066 -5.405 -16.392 1.00 16.62 325 VAL B O 1
ATOM 661 N N . SER B 1 8 ? -8.001 -7.173 -17.803 1.00 15.46 326 SER B N 1
ATOM 662 C CA . SER B 1 8 ? -7.541 -8.112 -16.809 1.00 14.57 326 SER B CA 1
ATOM 663 C C . SER B 1 8 ? -6.048 -8.338 -17.031 1.00 15.11 326 SER B C 1
ATOM 664 O O . SER B 1 8 ? -5.655 -8.750 -18.136 1.00 17.44 326 SER B O 1
ATOM 667 N N . TYR B 1 9 ? -5.215 -8.089 -16.039 1.00 13.00 327 TYR B N 1
ATOM 668 C CA . TYR B 1 9 ? -3.770 -8.337 -16.071 1.00 13.17 327 TYR B CA 1
ATOM 669 C C . TYR B 1 9 ? -3.483 -9.628 -15.407 1.00 14.33 327 TYR B C 1
ATOM 670 O O . TYR B 1 9 ? -3.726 -9.765 -14.226 1.00 17.46 327 TYR B O 1
ATOM 679 N N . ASP B 1 10 ? -3.054 -10.597 -16.174 1.00 13.88 328 ASP B N 1
ATOM 680 C CA . ASP B 1 10 ? -2.806 -11.945 -15.727 1.00 13.04 328 ASP B CA 1
ATOM 681 C C . ASP B 1 10 ? -1.317 -12.175 -15.640 1.00 12.51 328 ASP B C 1
ATOM 682 O O . ASP B 1 10 ? -0.572 -12.094 -16.596 1.00 13.80 328 ASP B O 1
ATOM 687 N N . VAL B 1 11 ? -0.894 -12.388 -14.377 1.00 12.95 329 VAL B N 1
ATOM 688 C CA . VAL B 1 11 ? 0.502 -12.620 -14.074 1.00 12.27 329 VAL B CA 1
ATOM 689 C C . VAL B 1 11 ? 0.589 -14.034 -13.554 1.00 12.53 329 VAL B C 1
ATOM 690 O O . VAL B 1 11 ? 0.307 -14.307 -12.373 1.00 13.94 329 VAL B O 1
ATOM 694 N N . ASP B 1 12 ? 0.878 -14.958 -14.444 1.00 14.46 330 ASP B N 1
ATOM 695 C CA . ASP B 1 12 ? 0.941 -16.368 -14.062 1.00 16.11 330 ASP B CA 1
ATOM 696 C C . ASP B 1 12 ? -0.201 -16.862 -13.221 1.00 15.38 330 ASP B C 1
ATOM 697 O O . ASP B 1 12 ? -0.071 -17.573 -12.303 1.00 17.29 330 ASP B O 1
ATOM 702 N N . GLY B 1 13 ? -1.346 -16.439 -13.606 1.00 15.04 331 GLY B N 1
ATOM 703 C CA . GLY B 1 13 ? -2.563 -16.897 -12.961 1.00 17.40 331 GLY B CA 1
ATOM 704 C C . GLY B 1 13 ? -3.007 -16.086 -11.748 1.00 16.70 331 GLY B C 1
ATOM 705 O O . GLY B 1 13 ? -3.983 -16.423 -11.082 1.00 17.48 331 GLY B O 1
ATOM 706 N N . THR B 1 14 ? -2.336 -14.975 -11.489 1.00 13.72 332 THR B N 1
ATOM 707 C CA . THR B 1 14 ? -2.789 -13.942 -10.571 1.00 14.33 332 THR B CA 1
ATOM 708 C C . THR B 1 14 ? -3.382 -12.856 -11.428 1.00 17.79 332 THR B C 1
ATOM 709 O O . THR B 1 14 ? -2.707 -12.374 -12.306 1.00 19.02 332 THR B O 1
ATOM 713 N N . VAL B 1 15 ? -4.648 -12.529 -11.221 1.00 17.31 333 VAL B N 1
ATOM 714 C CA . VAL B 1 15 ? -5.367 -11.658 -12.146 1.00 20.73 333 VAL B CA 1
ATOM 715 C C . VAL B 1 15 ? -5.868 -10.443 -11.439 1.00 20.66 333 VAL B C 1
ATOM 716 O O . VAL B 1 15 ? -6.508 -10.565 -10.377 1.00 22.56 333 VAL B O 1
ATOM 720 N N . ILE B 1 16 ? -5.535 -9.292 -12.000 1.00 20.51 334 ILE B N 1
ATOM 721 C CA . ILE B 1 16 ? -5.910 -7.983 -11.448 1.00 22.48 334 ILE B CA 1
ATOM 722 C C . ILE B 1 16 ? -6.719 -7.313 -12.513 1.00 20.85 334 ILE B C 1
ATOM 723 O O . ILE B 1 16 ? -6.324 -7.238 -13.636 1.00 21.16 334 ILE B O 1
ATOM 728 N N . LYS B 1 17 ? -7.882 -6.801 -12.124 1.00 21.14 335 LYS B N 1
ATOM 729 C CA . LYS B 1 17 ? -8.794 -6.169 -13.053 1.00 21.64 335 LYS B CA 1
ATOM 730 C C . LYS B 1 17 ? -8.820 -4.695 -12.859 1.00 21.08 335 LYS B C 1
ATOM 731 O O . LYS B 1 17 ? -8.759 -4.177 -11.741 1.00 23.73 335 LYS B O 1
ATOM 737 N N . THR B 1 18 ? -8.956 -4.011 -13.940 1.00 19.80 336 THR B N 1
ATOM 738 C CA . THR B 1 18 ? -9.059 -2.571 -13.963 1.00 21.60 336 THR B CA 1
ATOM 739 C C . THR B 1 18 ? -10.075 -2.189 -15.039 1.00 18.06 336 THR B C 1
ATOM 740 O O . THR B 1 18 ? -10.250 -2.889 -15.966 1.00 20.64 336 THR B O 1
ATOM 744 N N . LYS B 1 19 ? -10.708 -1.045 -14.898 1.00 21.26 337 LYS B N 1
ATOM 745 C CA A LYS B 1 19 ? -11.673 -0.579 -15.892 0.70 19.57 337 LYS B CA 1
ATOM 746 C CA B LYS B 1 19 ? -11.663 -0.575 -15.914 0.30 20.65 337 LYS B CA 1
ATOM 747 C C . LYS B 1 19 ? -11.028 0.568 -16.685 1.00 20.13 337 LYS B C 1
ATOM 748 O O . LYS B 1 19 ? -10.427 1.462 -16.087 1.00 21.83 337 LYS B O 1
ATOM 759 N N . VAL B 1 20 ? -11.164 0.548 -18.011 1.00 17.26 338 VAL B N 1
ATOM 760 C CA . VAL B 1 20 ? -10.495 1.534 -18.804 1.00 17.06 338 VAL B CA 1
ATOM 761 C C . VAL B 1 20 ? -11.491 1.984 -19.904 1.00 16.09 338 VAL B C 1
ATOM 762 O O . VAL B 1 20 ? -12.210 1.166 -20.480 1.00 17.75 338 VAL B O 1
ATOM 766 N N . GLU B 1 21 ? -11.462 3.277 -20.204 1.00 16.83 339 GLU B N 1
ATOM 767 C CA . GLU B 1 21 ? -12.304 3.806 -21.249 1.00 17.27 339 GLU B CA 1
ATOM 768 C C . GLU B 1 21 ? -11.856 3.426 -22.636 1.00 15.72 339 GLU B C 1
ATOM 769 O O . GLU B 1 21 ? -10.690 3.632 -22.978 1.00 15.40 339 GLU B O 1
ATOM 775 N N . ALA B 1 22 ? -12.709 2.882 -23.476 1.00 16.29 340 ALA B N 1
ATOM 776 C CA . ALA B 1 22 ? -12.395 2.580 -24.802 1.00 15.32 340 ALA B CA 1
ATOM 777 C C . ALA B 1 22 ? -11.885 3.814 -25.539 1.00 17.01 340 ALA B C 1
ATOM 778 O O . ALA B 1 22 ? -12.382 4.950 -25.389 1.00 16.89 340 ALA B O 1
ATOM 780 N N . GLY B 1 23 ? -10.938 3.585 -26.412 1.00 16.60 341 GLY B N 1
ATOM 781 C CA . GLY B 1 23 ? -10.428 4.656 -27.220 1.00 15.89 341 GLY B CA 1
ATOM 782 C C . GLY B 1 23 ? -9.541 5.633 -26.527 1.00 15.91 341 GLY B C 1
ATOM 783 O O . GLY B 1 23 ? -9.222 6.671 -27.055 1.00 17.43 341 GLY B O 1
ATOM 784 N N . THR B 1 24 ? -9.007 5.183 -25.389 1.00 14.92 342 THR B N 1
ATOM 785 C CA . THR B 1 24 ? -8.020 5.950 -24.644 1.00 16.12 342 THR B CA 1
ATOM 786 C C . THR B 1 24 ? -6.835 5.040 -24.444 1.00 15.60 342 THR B C 1
ATOM 787 O O . THR B 1 24 ? -6.879 3.878 -24.478 1.00 16.37 342 THR B O 1
ATOM 791 N N . ARG B 1 25 ? -5.727 5.693 -24.252 1.00 15.37 343 ARG B N 1
ATOM 792 C CA . ARG B 1 25 ? -4.508 4.979 -23.940 1.00 14.60 343 ARG B CA 1
ATOM 793 C C . ARG B 1 25 ? -4.554 4.494 -22.498 1.00 15.70 343 ARG B C 1
ATOM 794 O O . ARG B 1 25 ? -4.917 5.193 -21.619 1.00 17.27 343 ARG B O 1
ATOM 802 N N . ILE B 1 26 ? -3.986 3.308 -22.297 1.00 17.02 344 ILE B N 1
ATOM 803 C CA . ILE B 1 26 ? -3.899 2.644 -20.968 1.00 16.16 344 ILE B CA 1
ATOM 804 C C . ILE B 1 26 ? -2.688 3.091 -20.280 1.00 15.96 344 ILE B C 1
ATOM 805 O O . ILE B 1 26 ? -1.647 3.154 -20.885 1.00 16.87 344 ILE B O 1
ATOM 810 N N . THR B 1 27 ? -2.827 3.358 -18.988 1.00 17.13 345 THR B N 1
ATOM 811 C CA . THR B 1 27 ? -1.624 3.622 -18.262 1.00 18.80 345 THR B CA 1
ATOM 812 C C . THR B 1 27 ? -1.088 2.294 -17.770 1.00 18.47 345 THR B C 1
ATOM 813 O O . THR B 1 27 ? -1.760 1.501 -17.126 1.00 18.43 345 THR B O 1
ATOM 817 N N . ALA B 1 28 ? 0.166 2.003 -18.041 1.00 18.82 346 ALA B N 1
ATOM 818 C CA . ALA B 1 28 ? 0.725 0.738 -17.653 1.00 20.98 346 ALA B CA 1
ATOM 819 C C . ALA B 1 28 ? 0.773 0.604 -16.150 1.00 17.97 346 ALA B C 1
ATOM 820 O O . ALA B 1 28 ? 1.111 1.569 -15.486 1.00 21.16 346 ALA B O 1
ATOM 822 N N . PRO B 1 29 ? 0.482 -0.596 -15.627 1.00 18.70 347 PRO B N 1
ATOM 823 C CA . PRO B 1 29 ? 0.770 -0.869 -14.227 1.00 17.77 347 PRO B CA 1
ATOM 824 C C . PRO B 1 29 ? 2.211 -0.816 -13.916 1.00 16.65 347 PRO B C 1
ATOM 825 O O . PRO B 1 29 ? 3.023 -0.810 -14.823 1.00 16.98 347 PRO B O 1
ATOM 829 N N . LYS B 1 30 ? 2.496 -0.766 -12.628 1.00 15.72 348 LYS B N 1
ATOM 830 C CA . LYS 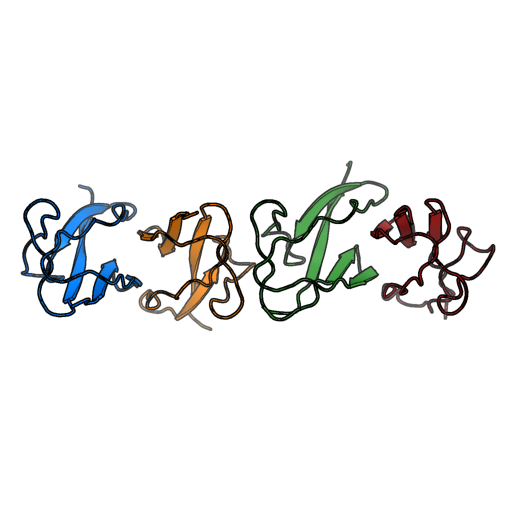B 1 30 ? 3.829 -0.977 -12.246 1.00 16.44 348 LYS B CA 1
ATOM 831 C C . LYS B 1 30 ? 4.124 -2.416 -12.630 1.00 18.69 348 LYS B C 1
ATOM 832 O O . LYS B 1 30 ? 3.373 -3.250 -12.202 1.00 19.67 348 LYS B O 1
ATOM 838 N N . PRO B 1 31 ? 5.259 -2.691 -13.319 1.00 18.34 349 PRO B N 1
ATOM 839 C CA . PRO B 1 31 ? 5.545 -3.994 -13.897 1.00 19.26 349 PRO B CA 1
ATOM 840 C C . PRO B 1 31 ? 5.608 -5.039 -12.785 1.00 18.61 349 PRO B C 1
ATOM 841 O O . PRO B 1 31 ? 6.276 -4.824 -11.737 1.00 19.54 349 PRO B O 1
ATOM 845 N N . PRO B 1 32 ? 5.123 -6.225 -13.091 1.00 19.47 350 PRO B N 1
ATOM 846 C CA . PRO B 1 32 ? 5.184 -7.302 -12.187 1.00 18.58 350 PRO B CA 1
ATOM 847 C C . PRO B 1 32 ? 6.600 -7.933 -12.156 1.00 19.94 350 PRO B C 1
ATOM 848 O O . PRO B 1 32 ? 7.402 -7.770 -13.048 1.00 18.32 350 PRO B O 1
ATOM 852 N N . THR B 1 33 ? 6.840 -8.727 -11.119 1.00 23.38 351 THR B N 1
ATOM 853 C CA . THR B 1 33 ? 8.015 -9.591 -11.054 1.00 25.84 351 THR B CA 1
ATOM 854 C C . THR B 1 33 ? 7.729 -11.075 -10.853 1.00 27.21 351 THR B C 1
ATOM 855 O O . THR B 1 33 ? 6.645 -11.509 -10.474 1.00 29.51 351 THR B O 1
ATOM 859 N N . LYS B 1 34 ? 8.757 -11.845 -11.185 1.00 26.23 352 LYS B N 1
ATOM 860 C CA . LYS B 1 34 ? 8.825 -13.286 -11.010 1.00 26.37 352 LYS B CA 1
ATOM 861 C C . LYS B 1 34 ? 10.309 -13.488 -10.631 1.00 27.77 352 LYS B C 1
ATOM 862 O O . LYS B 1 34 ? 11.243 -13.165 -11.391 1.00 27.13 352 LYS B O 1
ATOM 868 N N . GLN B 1 35 ? 10.587 -13.909 -9.395 1.00 28.88 353 GLN B N 1
ATOM 869 C CA A GLN B 1 35 ? 11.968 -14.053 -8.941 0.50 29.74 353 GLN B CA 1
ATOM 870 C CA B GLN B 1 35 ? 11.973 -14.050 -8.925 0.50 29.80 353 GLN B CA 1
ATOM 871 C C . GLN B 1 35 ? 12.764 -14.927 -9.859 1.00 28.40 353 GLN B C 1
ATOM 872 O O . GLN B 1 35 ? 12.344 -16.053 -10.131 1.00 27.88 353 GLN B O 1
ATOM 883 N N . GLY B 1 36 ? 13.922 -14.411 -10.270 1.00 27.25 354 GLY B N 1
ATOM 884 C CA . GLY B 1 36 ? 14.799 -15.105 -11.215 1.00 26.64 354 GLY B CA 1
ATOM 885 C C . GLY B 1 36 ? 14.505 -14.863 -12.683 1.00 23.55 354 GLY B C 1
ATOM 886 O O . GLY B 1 36 ? 15.087 -15.532 -13.560 1.00 23.63 354 GLY B O 1
ATOM 887 N N . TYR B 1 37 ? 13.565 -13.965 -12.962 1.00 21.23 355 TYR B N 1
ATOM 888 C CA . TYR B 1 37 ? 13.148 -13.775 -14.308 1.00 18.15 355 TYR B CA 1
ATOM 889 C C . TYR B 1 37 ? 13.093 -12.297 -14.589 1.00 17.71 355 TYR B C 1
ATOM 890 O O . TYR B 1 37 ? 13.046 -11.450 -13.684 1.00 20.38 355 TYR B O 1
ATOM 899 N N . VAL B 1 38 ? 12.924 -11.985 -15.863 1.00 16.52 356 VAL B N 1
ATOM 900 C CA . VAL B 1 38 ? 12.736 -10.638 -16.315 1.00 16.39 356 VAL B CA 1
ATOM 901 C C . VAL B 1 38 ? 11.382 -10.541 -17.005 1.00 14.98 356 VAL B C 1
ATOM 902 O O . VAL B 1 38 ? 11.021 -11.367 -17.851 1.00 15.00 356 VAL B O 1
ATOM 906 N N . PHE B 1 39 ? 10.693 -9.480 -16.647 1.00 15.56 357 PHE B N 1
ATOM 907 C CA . PHE B 1 39 ? 9.441 -9.116 -17.242 1.00 14.22 357 PHE B CA 1
ATOM 908 C C . PHE B 1 39 ? 9.589 -8.569 -18.623 1.00 14.13 357 PHE B C 1
ATOM 909 O O . PHE B 1 39 ? 10.397 -7.674 -18.838 1.00 15.88 357 PHE B O 1
ATOM 917 N N . LYS B 1 40 ? 8.992 -9.241 -19.582 1.00 14.32 358 LYS B N 1
ATOM 918 C CA . LYS B 1 40 ? 9.115 -8.968 -21.002 1.00 14.53 358 LYS B CA 1
ATOM 919 C C . LYS B 1 40 ? 8.050 -8.037 -21.526 1.00 14.50 358 LYS B C 1
ATOM 920 O O . LYS B 1 40 ? 8.136 -7.588 -22.640 1.00 17.69 358 LYS B O 1
ATOM 926 N N . GLY B 1 41 ? 6.973 -7.842 -20.833 1.00 14.04 359 GLY B N 1
ATOM 927 C CA . GLY B 1 41 ? 5.819 -7.057 -21.277 1.00 14.95 359 GLY B CA 1
ATOM 928 C C . GLY B 1 41 ? 4.513 -7.804 -21.101 1.00 13.95 359 GLY B C 1
ATOM 929 O O . GLY B 1 41 ? 4.446 -8.878 -20.658 1.00 13.37 359 GLY B O 1
ATOM 930 N N . TRP B 1 42 ? 3.562 -7.046 -21.526 1.00 13.10 360 TRP B N 1
ATOM 931 C CA . TRP B 1 42 ? 2.165 -7.440 -21.471 1.00 12.87 360 TRP B CA 1
ATOM 932 C C . TRP B 1 42 ? 1.684 -7.804 -22.871 1.00 12.19 360 TRP B C 1
ATOM 933 O O . TRP B 1 42 ? 1.747 -6.994 -23.772 1.00 14.06 360 TRP B O 1
ATOM 944 N N . TYR B 1 43 ? 1.225 -9.024 -23.011 1.00 12.72 361 TYR B N 1
ATOM 945 C CA . TYR B 1 43 ? 0.868 -9.581 -24.321 1.00 12.58 361 TYR B CA 1
ATOM 946 C C . TYR B 1 43 ? -0.612 -9.932 -24.354 1.00 13.81 361 TYR B C 1
ATOM 947 O O . TYR B 1 43 ? -1.228 -10.311 -23.346 1.00 14.00 361 TYR B O 1
ATOM 956 N N . THR B 1 44 ? -1.138 -9.844 -25.540 1.00 14.19 362 THR B N 1
ATOM 957 C CA . THR B 1 44 ? -2.526 -10.118 -25.709 1.00 15.77 362 THR B CA 1
ATOM 958 C C . THR B 1 44 ? -2.908 -11.607 -25.663 1.00 15.40 362 THR B C 1
ATOM 959 O O . THR B 1 44 ? -4.071 -11.956 -25.611 1.00 17.93 362 THR B O 1
ATOM 963 N N . GLU B 1 45 ? -1.913 -12.482 -25.754 1.00 16.12 363 GLU B N 1
ATOM 964 C CA . GLU B 1 45 ? -2.094 -13.913 -25.647 1.00 17.90 363 GLU B CA 1
ATOM 965 C C . GLU B 1 45 ? -1.014 -14.452 -24.670 1.00 16.64 363 GLU B C 1
ATOM 966 O O . GLU B 1 45 ? 0.053 -13.897 -24.542 1.00 19.22 363 GLU B O 1
ATOM 972 N N . LYS B 1 46 ? -1.280 -15.587 -24.055 1.00 21.06 364 LYS B N 1
ATOM 973 C CA . LYS B 1 46 ? -0.356 -16.062 -23.049 1.00 24.44 364 LYS B CA 1
ATOM 974 C C . LYS B 1 46 ? 0.993 -16.398 -23.597 1.00 26.86 364 LYS B C 1
ATOM 975 O O . LYS B 1 46 ? 2.046 -16.190 -22.958 1.00 28.89 364 LYS B O 1
ATOM 981 N N A ASN B 1 47 ? 0.959 -16.979 -24.780 0.50 26.97 365 ASN B N 1
ATOM 982 N N B ASN B 1 47 ? 0.975 -16.985 -24.781 0.50 27.46 365 ASN B N 1
ATOM 983 C CA A ASN B 1 47 ? 2.174 -17.431 -25.391 0.50 30.03 365 ASN B CA 1
ATOM 984 C CA B ASN B 1 47 ? 2.209 -17.435 -25.386 0.50 30.89 365 ASN B CA 1
ATOM 985 C C A ASN B 1 47 ? 2.921 -16.270 -26.063 0.50 29.93 365 ASN B C 1
ATOM 986 C C B ASN B 1 47 ? 2.971 -16.250 -26.002 0.50 30.36 365 ASN B C 1
ATOM 987 O O A ASN B 1 47 ? 3.931 -16.484 -26.715 0.50 31.02 365 ASN B O 1
ATOM 988 O O B ASN B 1 47 ? 4.052 -16.419 -26.543 0.50 31.34 365 ASN B O 1
ATOM 997 N N . GLY B 1 48 ? 2.384 -15.053 -25.923 1.00 29.91 366 GLY B N 1
ATOM 998 C CA . GLY B 1 48 ? 2.992 -13.839 -26.398 1.00 30.24 366 GLY B CA 1
ATOM 999 C C . GLY B 1 48 ? 3.478 -13.521 -27.805 1.00 28.43 366 GLY B C 1
ATOM 1000 O O . GLY B 1 48 ? 4.617 -13.085 -27.917 1.00 33.94 366 GLY B O 1
ATOM 1001 N N . GLY B 1 49 ? 2.690 -13.632 -28.865 1.00 26.12 367 GLY B N 1
ATOM 1002 C CA . GLY B 1 49 ? 3.092 -13.040 -30.113 1.00 23.76 367 GLY B CA 1
ATOM 1003 C C . GLY B 1 49 ? 2.792 -11.553 -30.378 1.00 23.66 367 GLY B C 1
ATOM 1004 O O . GLY B 1 49 ? 3.401 -10.953 -31.270 1.00 27.76 367 GLY B O 1
ATOM 1005 N N . HIS B 1 50 ? 1.930 -10.938 -29.624 1.00 18.79 368 HIS B N 1
ATOM 1006 C CA . HIS B 1 50 ? 1.540 -9.526 -29.817 1.00 14.06 368 HIS B CA 1
ATOM 1007 C C . HIS B 1 50 ? 1.641 -8.841 -28.468 1.00 13.58 368 HIS B C 1
ATOM 1008 O O . HIS B 1 50 ? 0.945 -9.182 -27.534 1.00 14.62 368 HIS B O 1
ATOM 1015 N N . GLU B 1 51 ? 2.471 -7.855 -28.379 1.00 13.14 369 GLU B N 1
ATOM 1016 C CA . GLU B 1 51 ? 2.675 -7.133 -27.168 1.00 12.26 369 GLU B CA 1
ATOM 1017 C C . GLU B 1 51 ? 1.876 -5.846 -27.224 1.00 13.20 369 GLU B C 1
ATOM 1018 O O . GLU B 1 51 ? 1.899 -5.106 -28.205 1.00 16.48 369 GLU B O 1
ATOM 1024 N N . TRP B 1 52 ? 1.281 -5.545 -26.098 1.00 11.78 370 TRP B N 1
ATOM 1025 C CA . TRP B 1 52 ? 0.591 -4.231 -25.920 1.00 12.74 370 TRP B CA 1
ATOM 1026 C C . TRP B 1 52 ? 1.621 -3.172 -25.666 1.00 12.58 370 TRP B C 1
ATOM 1027 O O . TRP B 1 52 ? 2.514 -3.363 -24.882 1.00 15.33 370 TRP B O 1
ATOM 1038 N N . ASN B 1 53 ? 1.570 -2.084 -26.412 1.00 11.68 371 ASN B N 1
ATOM 1039 C CA . ASN B 1 53 ? 2.521 -0.970 -26.248 1.00 12.70 371 ASN B CA 1
ATOM 1040 C C . ASN B 1 53 ? 1.644 0.156 -25.659 1.00 12.93 371 ASN B C 1
ATOM 1041 O O . ASN B 1 53 ? 0.738 0.672 -26.283 1.00 14.06 371 ASN B O 1
ATOM 1046 N N . PHE B 1 54 ? 1.943 0.498 -24.426 1.00 12.83 372 PHE B N 1
ATOM 1047 C CA . PHE B 1 54 ? 1.127 1.438 -23.743 1.00 13.69 372 PHE B CA 1
ATOM 1048 C C . PHE B 1 54 ? 1.147 2.866 -24.280 1.00 13.90 372 PHE B C 1
ATOM 1049 O O . PHE B 1 54 ? 0.217 3.627 -24.103 1.00 13.53 372 PHE B O 1
ATOM 1057 N N . ASN B 1 55 ? 2.255 3.190 -24.954 1.00 13.21 373 ASN B N 1
ATOM 1058 C CA . ASN B 1 55 ? 2.381 4.492 -25.589 1.00 13.59 373 ASN B CA 1
ATOM 1059 C C . ASN B 1 55 ? 1.605 4.647 -26.891 1.00 12.93 373 ASN B C 1
ATOM 1060 O O . ASN B 1 55 ? 1.154 5.727 -27.219 1.00 15.43 373 ASN B O 1
ATOM 1065 N N . THR B 1 56 ? 1.494 3.553 -27.627 1.00 12.95 374 THR B N 1
ATOM 1066 C CA . THR B 1 56 ? 0.865 3.577 -28.969 1.00 12.68 374 THR B CA 1
ATOM 1067 C C . THR B 1 56 ? -0.604 3.141 -29.015 1.00 11.99 374 THR B C 1
ATOM 1068 O O . THR B 1 56 ? -1.333 3.554 -29.892 1.00 16.16 374 THR B O 1
ATOM 1072 N N . ASP B 1 57 ? -0.965 2.232 -28.121 1.00 12.38 375 ASP B N 1
ATOM 1073 C CA . ASP B 1 57 ? -2.176 1.496 -28.299 1.00 13.53 375 ASP B CA 1
ATOM 1074 C C . ASP B 1 57 ? -3.313 2.090 -27.507 1.00 13.92 375 ASP B C 1
ATOM 1075 O O . ASP B 1 57 ? -3.157 2.707 -26.491 1.00 15.05 375 ASP B O 1
ATOM 1080 N N . TYR B 1 58 ? -4.482 1.894 -28.080 1.00 13.30 376 TYR B N 1
ATOM 1081 C CA . TYR B 1 58 ? -5.735 2.432 -27.526 1.00 14.04 376 TYR B CA 1
ATOM 1082 C C . TYR B 1 58 ? -6.635 1.296 -27.074 1.00 13.64 376 TYR B C 1
ATOM 1083 O O . TYR B 1 58 ? -6.802 0.326 -27.755 1.00 14.85 376 TYR B O 1
ATOM 1092 N N . MET B 1 59 ? -7.198 1.498 -25.908 1.00 13.36 377 MET B N 1
ATOM 1093 C CA . MET B 1 59 ? -8.085 0.532 -25.315 1.00 14.91 377 MET B CA 1
ATOM 1094 C C . MET B 1 59 ? -9.180 0.160 -26.291 1.00 13.88 377 MET B C 1
ATOM 1095 O O . MET B 1 59 ? -9.867 1.033 -26.822 1.00 15.71 377 MET B O 1
ATOM 1100 N N . SER B 1 60 ? -9.402 -1.135 -26.462 1.00 15.15 378 SER B N 1
ATOM 1101 C CA A SER B 1 60 ? -10.487 -1.603 -27.278 0.70 15.06 378 SER B CA 1
ATOM 1102 C CA B SER B 1 60 ? -10.474 -1.563 -27.321 0.30 15.86 378 SER B CA 1
ATOM 1103 C C . SER B 1 60 ? -11.838 -1.451 -26.665 1.00 16.35 378 SER B C 1
ATOM 1104 O O . SER B 1 60 ? -11.978 -1.339 -25.457 1.00 15.86 378 SER B O 1
ATOM 1109 N N . GLY B 1 61 ? -12.823 -1.518 -27.541 1.00 16.86 379 GLY B N 1
ATOM 1110 C CA . GLY B 1 61 ? -14.205 -1.537 -27.167 1.00 17.34 379 GLY B CA 1
ATOM 1111 C C . GLY B 1 61 ? -14.684 -2.888 -26.749 1.00 16.09 379 GLY B C 1
ATOM 1112 O O . GLY B 1 61 ? -15.757 -3.348 -27.168 1.00 20.28 379 GLY B O 1
ATOM 1113 N N . ASN B 1 62 ? -13.917 -3.537 -25.864 1.00 15.28 380 ASN B N 1
ATOM 1114 C CA A ASN B 1 62 ? -14.222 -4.845 -25.386 0.70 16.09 380 ASN B CA 1
ATOM 1115 C CA B ASN B 1 62 ? -14.253 -4.835 -25.325 0.30 15.92 380 ASN B CA 1
ATOM 1116 C C . ASN B 1 62 ? -13.330 -5.095 -24.197 1.00 15.73 380 ASN B C 1
ATOM 1117 O O . ASN B 1 62 ? -12.226 -4.531 -24.078 1.00 17.06 380 ASN B O 1
ATOM 1126 N N . ASP B 1 63 ? -13.698 -6.010 -23.333 1.00 15.93 381 ASP B N 1
ATOM 1127 C CA . ASP B 1 63 ? -12.796 -6.504 -22.314 1.00 16.39 381 ASP B CA 1
ATOM 1128 C C . ASP B 1 63 ? -11.754 -7.479 -22.870 1.00 16.59 381 ASP B C 1
ATOM 1129 O O . ASP B 1 63 ? -12.039 -8.200 -23.839 1.00 19.24 381 ASP B O 1
ATOM 1134 N N . PHE B 1 64 ? -10.535 -7.458 -22.282 1.00 14.46 382 PHE B N 1
ATOM 1135 C CA . PHE B 1 64 ? -9.514 -8.409 -22.716 1.00 14.72 382 PHE B CA 1
ATOM 1136 C C . PHE B 1 64 ? -8.553 -8.546 -21.591 1.00 15.23 382 PHE B C 1
ATOM 1137 O O . PHE B 1 64 ? -8.486 -7.763 -20.650 1.00 14.64 382 PHE B O 1
ATOM 1145 N N . THR B 1 65 ? -7.777 -9.577 -21.769 1.00 15.24 383 THR B N 1
ATOM 1146 C CA . THR B 1 65 ? -6.734 -9.892 -20.807 1.00 14.95 383 THR B CA 1
ATOM 1147 C C . THR B 1 65 ? -5.388 -9.552 -21.438 1.00 13.23 383 THR B C 1
ATOM 1148 O O . THR B 1 65 ? -5.118 -9.792 -22.655 1.00 14.92 383 THR B O 1
ATOM 1152 N N . LEU B 1 66 ? -4.482 -9.040 -20.614 1.00 13.07 384 LEU B N 1
ATOM 1153 C CA . LEU B 1 66 ? -3.068 -8.910 -20.942 1.00 12.29 384 LEU B CA 1
ATOM 1154 C C . LEU B 1 66 ? -2.368 -9.854 -20.054 1.00 13.18 384 LEU B C 1
ATOM 1155 O O . LEU B 1 66 ? -2.529 -9.860 -18.845 1.00 14.39 384 LEU B O 1
ATOM 1160 N N . TYR B 1 67 ? -1.438 -10.579 -20.658 1.00 12.82 385 TYR B N 1
ATOM 1161 C CA . TYR B 1 67 ? -0.636 -11.641 -19.988 1.00 12.54 385 TYR B CA 1
ATOM 1162 C C . TYR B 1 67 ? 0.777 -11.188 -19.830 1.00 13.00 385 TYR B C 1
ATOM 1163 O O . TYR B 1 67 ? 1.451 -10.802 -20.825 1.00 13.37 385 TYR B O 1
ATOM 1172 N N . ALA B 1 68 ? 1.311 -11.212 -18.619 1.00 11.65 386 ALA B N 1
ATOM 1173 C CA . ALA B 1 68 ? 2.687 -10.926 -18.365 1.00 11.51 386 ALA B CA 1
ATOM 1174 C C . ALA B 1 68 ? 3.415 -12.088 -18.975 1.00 12.34 386 ALA B C 1
ATOM 1175 O O . ALA B 1 68 ? 3.136 -13.264 -18.801 1.00 14.52 386 ALA B O 1
ATOM 1177 N N . VAL B 1 69 ? 4.500 -11.743 -19.640 1.00 12.51 387 VAL B N 1
ATOM 1178 C CA . VAL B 1 69 ? 5.552 -12.686 -20.099 1.00 12.37 387 VAL B CA 1
ATOM 1179 C C . VAL B 1 69 ? 6.865 -12.480 -19.353 1.00 13.82 387 VAL B C 1
ATOM 1180 O O . VAL B 1 69 ? 7.261 -11.325 -19.194 1.00 13.64 387 VAL B O 1
ATOM 1184 N N . PHE B 1 70 ? 7.433 -13.535 -18.826 1.00 13.80 388 PHE B N 1
ATOM 1185 C CA . PHE B 1 70 ? 8.708 -13.545 -18.153 1.00 14.54 388 PHE B CA 1
ATOM 1186 C C . PHE B 1 70 ? 9.617 -14.508 -18.848 1.00 17.30 388 PHE B C 1
ATOM 1187 O O . PHE B 1 70 ? 9.189 -15.566 -19.280 1.00 17.09 388 PHE B O 1
ATOM 1195 N N . LYS B 1 71 ? 10.888 -14.187 -18.853 1.00 17.38 389 LYS B N 1
ATOM 1196 C CA . LYS B 1 71 ? 11.948 -15.119 -19.258 1.00 17.28 389 LYS B CA 1
ATOM 1197 C C . LYS B 1 71 ? 13.067 -15.059 -18.270 1.00 18.35 389 LYS B C 1
ATOM 1198 O O . LYS B 1 71 ? 13.422 -13.994 -17.769 1.00 19.32 389 LYS B O 1
ATOM 1204 N N . ALA B 1 72 ? 13.625 -16.209 -17.987 1.00 18.65 390 ALA B N 1
ATOM 1205 C CA . ALA B 1 72 ? 14.726 -16.258 -17.051 1.00 22.39 390 ALA B CA 1
ATOM 1206 C C . ALA B 1 72 ? 15.991 -15.575 -17.484 1.00 25.00 390 ALA B C 1
ATOM 1207 O O . ALA B 1 72 ? 16.723 -14.934 -16.646 1.00 26.52 390 ALA B O 1
ATOM 1209 N N . GLU B 1 73 ? 16.303 -15.786 -18.753 1.00 24.46 391 GLU B N 1
ATOM 1210 C CA A GLU B 1 73 ? 17.544 -15.349 -19.320 0.70 26.15 391 GLU B CA 1
ATOM 1211 C CA B GLU B 1 73 ? 17.547 -15.346 -19.331 0.30 26.11 391 GLU B CA 1
ATOM 1212 C C . GLU B 1 73 ? 17.197 -14.646 -20.623 1.00 27.12 391 GLU B C 1
ATOM 1213 O O . GLU B 1 73 ? 16.676 -15.261 -21.552 1.00 29.43 391 GLU B O 1
ATOM 1224 N N . THR B 1 74 ? 17.459 -13.360 -20.671 1.00 28.23 392 THR B N 1
ATOM 1225 C CA . THR B 1 74 ? 17.040 -12.499 -21.815 1.00 28.01 392 THR B CA 1
ATOM 1226 C C . THR B 1 74 ? 18.130 -12.384 -22.895 1.00 29.52 392 THR B C 1
ATOM 1227 O O . THR B 1 74 ? 19.279 -12.791 -22.645 1.00 31.52 392 THR B O 1
ATOM 1231 N N . ALA C 1 2 ? -6.791 13.078 -33.546 1.00 28.04 320 ALA C N 1
ATOM 1232 C CA . ALA C 1 2 ? -5.398 12.583 -33.285 1.00 26.99 320 ALA C CA 1
ATOM 1233 C C . ALA C 1 2 ? -4.603 12.561 -34.613 1.00 25.00 320 ALA C C 1
ATOM 1234 O O . ALA C 1 2 ? -5.219 12.761 -35.700 1.00 24.61 320 ALA C O 1
ATOM 1236 N N . MET C 1 3 ? -3.279 12.286 -34.563 1.00 24.15 321 MET C N 1
ATOM 1237 C CA . MET C 1 3 ? -2.496 12.168 -35.760 1.00 20.47 321 MET C CA 1
ATOM 1238 C C . MET C 1 3 ? -2.784 10.850 -36.518 1.00 19.20 321 MET C C 1
ATOM 1239 O O . MET C 1 3 ? -3.380 9.916 -35.998 1.00 20.37 321 MET C O 1
ATOM 1244 N N . VAL C 1 4 ? -2.414 10.879 -37.775 1.00 18.56 322 VAL C N 1
ATOM 1245 C CA . VAL C 1 4 ? -2.737 9.816 -38.729 1.00 18.04 322 VAL C CA 1
ATOM 1246 C C . VAL C 1 4 ? -1.548 8.940 -38.925 1.00 15.83 322 VAL C C 1
ATOM 1247 O O . VAL C 1 4 ? -0.430 9.412 -39.048 1.00 18.36 322 VAL C O 1
ATOM 1251 N N . TYR C 1 5 ? -1.798 7.619 -38.912 1.00 14.45 323 TYR C N 1
ATOM 1252 C CA . TYR C 1 5 ? -0.743 6.660 -39.165 1.00 14.71 323 TYR C CA 1
ATOM 1253 C C . TYR C 1 5 ? -1.187 5.744 -40.273 1.00 14.24 323 TYR C C 1
ATOM 1254 O O . TYR C 1 5 ? -2.322 5.854 -40.739 1.00 16.10 323 TYR C O 1
ATOM 1263 N N . THR C 1 6 ? -0.353 4.819 -40.675 1.00 14.70 324 THR C N 1
ATOM 1264 C CA . THR C 1 6 ? -0.604 3.977 -41.841 1.00 15.13 324 THR C CA 1
ATOM 1265 C C . THR C 1 6 ? -0.779 2.530 -41.395 1.00 14.20 324 THR C C 1
ATOM 1266 O O . THR C 1 6 ? 0.121 1.970 -40.762 1.00 15.45 324 THR C O 1
ATOM 1270 N N . VAL C 1 7 ? -1.938 1.958 -41.754 1.00 14.77 325 VAL C N 1
ATOM 1271 C CA A VAL C 1 7 ? -2.119 0.524 -41.720 0.80 15.29 325 VAL C CA 1
ATOM 1272 C CA B VAL C 1 7 ? -2.107 0.518 -41.702 0.20 15.37 325 VAL C CA 1
ATOM 1273 C C . VAL C 1 7 ? -1.740 -0.037 -43.067 1.00 17.07 325 VAL C C 1
ATOM 1274 O O . VAL C 1 7 ? -2.264 0.394 -44.088 1.00 18.55 325 VAL C O 1
ATOM 1281 N N . SER C 1 8 ? -0.807 -0.965 -43.078 1.00 15.19 326 SER C N 1
ATOM 1282 C CA . SER C 1 8 ? -0.455 -1.680 -44.271 1.00 16.01 326 SER C CA 1
ATOM 1283 C C . SER C 1 8 ? -1.180 -3.003 -44.240 1.00 15.76 326 SER C C 1
ATOM 1284 O O . SER C 1 8 ? -0.986 -3.776 -43.353 1.00 18.15 326 SER C O 1
ATOM 1287 N N . TYR C 1 9 ? -1.929 -3.300 -45.268 1.00 14.60 327 TYR C N 1
ATOM 1288 C CA . TYR C 1 9 ? -2.589 -4.608 -45.406 1.00 14.31 327 TYR C CA 1
ATOM 1289 C C . TYR C 1 9 ? -1.646 -5.443 -46.301 1.00 12.93 327 TYR C C 1
ATOM 1290 O O . TYR C 1 9 ? -1.394 -5.073 -47.412 1.00 15.23 327 TYR C O 1
ATOM 1299 N N . ASP C 1 10 ? -1.229 -6.573 -45.788 1.00 14.37 328 ASP C N 1
ATOM 1300 C CA . ASP C 1 10 ? -0.338 -7.473 -46.449 1.00 14.18 328 ASP C CA 1
ATOM 1301 C C . ASP C 1 10 ? -1.060 -8.766 -46.700 1.00 14.33 328 ASP C C 1
ATOM 1302 O O . ASP C 1 10 ? -1.415 -9.464 -45.808 1.00 14.44 328 ASP C O 1
ATOM 1307 N N . VAL C 1 11 ? -1.200 -9.078 -47.988 1.00 14.45 329 VAL C N 1
ATOM 1308 C CA . VAL C 1 11 ? -1.725 -10.338 -48.436 1.00 14.34 329 VAL C CA 1
ATOM 1309 C C . VAL C 1 11 ? -0.637 -11.060 -49.216 1.00 14.59 329 VAL C C 1
ATOM 1310 O O . VAL C 1 11 ? -0.285 -10.698 -50.344 1.00 15.90 329 VAL C O 1
ATOM 1314 N N . ASP C 1 12 ? 0.007 -11.998 -48.552 1.00 16.99 330 ASP C N 1
ATOM 1315 C CA . ASP C 1 12 ? 1.125 -12.756 -49.071 1.00 17.75 330 ASP C CA 1
ATOM 1316 C C . ASP C 1 12 ? 2.194 -11.878 -49.776 1.00 16.96 330 ASP C C 1
ATOM 1317 O O . ASP C 1 12 ? 2.675 -12.165 -50.861 1.00 18.86 330 ASP C O 1
ATOM 1322 N N . GLY C 1 13 ? 2.498 -10.766 -49.146 1.00 17.29 331 GLY C N 1
ATOM 1323 C CA . GLY C 1 13 ? 3.567 -9.910 -49.594 1.00 18.13 331 GLY C CA 1
ATOM 1324 C C . GLY C 1 13 ? 3.142 -8.760 -50.495 1.00 18.93 331 GLY C C 1
ATOM 1325 O O . GLY C 1 13 ? 3.943 -7.901 -50.803 1.00 20.35 331 GLY C O 1
ATOM 1326 N N . THR C 1 14 ? 1.915 -8.738 -50.987 1.00 18.35 332 THR C N 1
ATOM 1327 C CA . THR C 1 14 ? 1.330 -7.612 -51.698 1.00 17.66 332 THR C CA 1
ATOM 1328 C C . THR C 1 14 ? 0.718 -6.663 -50.663 1.00 15.62 332 THR C C 1
ATOM 1329 O O . THR C 1 14 ? -0.085 -7.111 -49.879 1.00 16.26 332 THR C O 1
ATOM 1333 N N . VAL C 1 15 ? 1.098 -5.405 -50.642 1.00 16.71 333 VAL C N 1
ATOM 1334 C CA . VAL C 1 15 ? 0.732 -4.495 -49.602 1.00 15.02 333 VAL C CA 1
ATOM 1335 C C . VAL C 1 15 ? -0.004 -3.277 -50.132 1.00 15.91 333 VAL C C 1
ATOM 1336 O O . VAL C 1 15 ? 0.467 -2.640 -51.101 1.00 18.35 333 VAL C O 1
ATOM 1340 N N . ILE C 1 16 ? -1.117 -2.978 -49.476 1.00 16.27 334 ILE C N 1
ATOM 1341 C CA . ILE C 1 16 ? -1.865 -1.757 -49.701 1.00 17.96 334 ILE C CA 1
ATOM 1342 C C . ILE C 1 16 ? -1.830 -0.964 -48.419 1.00 17.07 334 ILE C C 1
ATOM 1343 O O . ILE C 1 16 ? -2.128 -1.511 -47.349 1.00 18.65 334 ILE C O 1
ATOM 1348 N N . LYS C 1 17 ? -1.475 0.300 -48.526 1.00 18.24 335 LYS C N 1
ATOM 1349 C CA . LYS C 1 17 ? -1.408 1.187 -47.380 1.00 17.92 335 LYS C CA 1
ATOM 1350 C C . LYS C 1 17 ? -2.666 2.055 -47.290 1.00 19.28 335 LYS C C 1
ATOM 1351 O O . LYS C 1 17 ? -3.230 2.549 -48.280 1.00 21.27 335 LYS C O 1
ATOM 1357 N N . THR C 1 18 ? -3.136 2.212 -46.067 1.00 18.94 336 THR C N 1
ATOM 1358 C CA . THR C 1 18 ? -4.267 3.078 -45.760 1.00 18.71 336 THR C CA 1
ATOM 1359 C C . THR C 1 18 ? -3.977 3.939 -44.557 1.00 16.92 336 THR C C 1
ATOM 1360 O O . THR C 1 18 ? -3.615 3.428 -43.543 1.00 18.70 336 THR C O 1
ATOM 1364 N N . LYS C 1 19 ? -4.257 5.206 -44.661 1.00 17.57 337 LYS C N 1
ATOM 1365 C CA . LYS C 1 19 ? -4.037 6.109 -43.588 1.00 18.80 337 LYS C CA 1
ATOM 1366 C C . LYS C 1 19 ? -5.267 6.185 -42.685 1.00 17.51 337 LYS C C 1
ATOM 1367 O O . LYS C 1 19 ? -6.408 6.301 -43.160 1.00 20.12 337 LYS C O 1
ATOM 1373 N N . VAL C 1 20 ? -5.092 6.031 -41.369 1.00 16.80 338 VAL C N 1
ATOM 1374 C CA . VAL C 1 20 ? -6.197 6.055 -40.372 1.00 17.43 338 VAL C CA 1
ATOM 1375 C C . VAL C 1 20 ? -5.775 6.935 -39.167 1.00 17.49 338 VAL C C 1
ATOM 1376 O O . VAL C 1 20 ? -4.670 6.810 -38.693 1.00 16.36 338 VAL C O 1
ATOM 1380 N N . GLU C 1 21 ? -6.682 7.742 -38.643 1.00 17.25 339 GLU C N 1
ATOM 1381 C CA . GLU C 1 21 ? -6.479 8.499 -37.435 1.00 16.15 339 GLU C CA 1
ATOM 1382 C C . GLU C 1 21 ? -6.288 7.550 -36.246 1.00 15.84 339 GLU C C 1
ATOM 1383 O O . GLU C 1 21 ? -7.097 6.659 -35.998 1.00 15.90 339 GLU C O 1
ATOM 1389 N N . ALA C 1 22 ? -5.214 7.755 -35.500 1.00 17.16 340 ALA C N 1
ATOM 1390 C CA . ALA C 1 22 ? -5.002 6.989 -34.300 1.00 16.61 340 ALA C CA 1
ATOM 1391 C C . ALA C 1 22 ? -6.220 7.207 -33.381 1.00 15.88 340 ALA C C 1
ATOM 1392 O O . ALA C 1 22 ? -6.856 8.281 -33.294 1.00 17.48 340 ALA C O 1
ATOM 1394 N N . GLY C 1 23 ? -6.545 6.142 -32.664 1.00 15.44 341 GLY C N 1
ATOM 1395 C CA . GLY C 1 23 ? -7.612 6.231 -31.732 1.00 16.79 341 GLY C CA 1
ATOM 1396 C C . GLY C 1 23 ? -8.991 6.249 -32.340 1.00 16.57 341 GLY C C 1
ATOM 1397 O O . GLY C 1 23 ? -9.963 6.602 -31.671 1.00 17.27 341 GLY C O 1
ATOM 1398 N N . THR C 1 24 ? -9.123 5.830 -33.614 1.00 16.30 342 THR C N 1
ATOM 1399 C CA . THR C 1 24 ? -10.389 5.613 -34.268 1.00 17.18 342 THR C CA 1
ATOM 1400 C C . THR C 1 24 ? -10.485 4.210 -34.770 1.00 15.59 342 THR C C 1
ATOM 1401 O O . THR C 1 24 ? -9.448 3.549 -34.946 1.00 17.07 342 THR C O 1
ATOM 1405 N N . ARG C 1 25 ? -11.676 3.713 -35.015 1.00 17.66 343 ARG C N 1
ATOM 1406 C CA . ARG C 1 25 ? -11.842 2.388 -35.533 1.00 17.47 343 ARG C CA 1
ATOM 1407 C C . ARG C 1 25 ? -11.493 2.355 -37.007 1.00 16.91 343 ARG C C 1
ATOM 1408 O O . ARG C 1 25 ? -11.784 3.287 -37.775 1.00 19.38 343 ARG C O 1
ATOM 1416 N N . ILE C 1 26 ? -10.906 1.240 -37.418 1.00 18.65 344 ILE C N 1
ATOM 1417 C CA . ILE C 1 26 ? -10.561 0.999 -38.788 1.00 19.11 344 ILE C CA 1
ATOM 1418 C C . ILE C 1 26 ? -11.777 0.344 -39.453 1.00 19.40 344 ILE C C 1
ATOM 1419 O O . ILE C 1 26 ? -12.364 -0.548 -38.921 1.00 20.09 344 ILE C O 1
ATOM 1424 N N . THR C 1 27 ? -11.998 0.689 -40.701 1.00 21.40 345 THR C N 1
ATOM 1425 C CA . THR C 1 27 ? -13.076 0.049 -41.463 1.00 22.14 345 THR C CA 1
ATOM 1426 C C . THR C 1 27 ? -12.445 -1.070 -42.231 1.00 21.46 345 THR C C 1
ATOM 1427 O O . THR C 1 27 ? -11.511 -0.812 -42.981 1.00 23.04 345 THR C O 1
ATOM 1431 N N . ALA C 1 28 ? -12.914 -2.284 -42.050 1.00 19.95 346 ALA C N 1
ATOM 1432 C CA . ALA C 1 28 ? -12.333 -3.413 -42.700 1.00 21.31 346 ALA C CA 1
ATOM 1433 C C . ALA C 1 28 ? -12.384 -3.282 -44.215 1.00 21.32 346 ALA C C 1
ATOM 1434 O O . ALA C 1 28 ? -13.390 -2.808 -44.820 1.00 21.27 346 ALA C O 1
ATOM 1436 N N . PRO C 1 29 ? -11.336 -3.731 -44.869 1.00 20.20 347 PRO C N 1
ATOM 1437 C CA . PRO C 1 29 ? -11.327 -3.775 -46.324 1.00 20.16 347 PRO C CA 1
ATOM 1438 C C . PRO C 1 29 ? -12.268 -4.819 -46.820 1.00 19.67 347 PRO C C 1
ATOM 1439 O O . PRO C 1 29 ? -12.703 -5.672 -46.058 1.00 19.09 347 PRO C O 1
ATOM 1443 N N . LYS C 1 30 ? -12.518 -4.786 -48.097 1.00 20.53 348 LYS C N 1
ATOM 1444 C CA . LYS C 1 30 ? -13.225 -5.941 -48.664 1.00 21.40 348 LYS C CA 1
ATOM 1445 C C . LYS C 1 30 ? -12.247 -7.126 -48.497 1.00 19.50 348 LYS C C 1
ATOM 1446 O O . LYS C 1 30 ? -11.040 -6.976 -48.756 1.00 20.41 348 LYS C O 1
ATOM 1452 N N . PRO C 1 31 ? -12.795 -8.306 -48.150 1.00 19.18 349 PRO C N 1
ATOM 1453 C CA . PRO C 1 31 ? -11.838 -9.353 -47.792 1.00 18.95 349 PRO C CA 1
ATOM 1454 C C . PRO C 1 31 ? -11.074 -9.929 -48.944 1.00 17.82 349 PRO C C 1
ATOM 1455 O O . PRO C 1 31 ? -11.569 -10.039 -50.058 1.00 19.00 349 PRO C O 1
ATOM 1459 N N . PRO C 1 32 ? -9.804 -10.272 -48.691 1.00 14.88 350 PRO C N 1
ATOM 1460 C CA . PRO C 1 32 ? -8.976 -10.843 -49.708 1.00 14.21 350 PRO C CA 1
ATOM 1461 C C . PRO C 1 32 ? -9.358 -12.286 -49.983 1.00 14.76 350 PRO C C 1
ATOM 1462 O O . PRO C 1 32 ? -10.070 -12.915 -49.192 1.00 15.70 350 PRO C O 1
ATOM 1466 N N . THR C 1 33 ? -8.818 -12.830 -51.061 1.00 14.79 351 THR C N 1
ATOM 1467 C CA . THR C 1 33 ? -9.153 -14.186 -51.409 1.00 15.15 351 THR C CA 1
ATOM 1468 C C . THR C 1 33 ? -7.842 -14.891 -51.800 1.00 14.26 351 THR C C 1
ATOM 1469 O O . THR C 1 33 ? -6.828 -14.273 -52.180 1.00 16.00 351 THR C O 1
ATOM 1473 N N . LYS C 1 34 ? -7.836 -16.214 -51.719 1.00 15.34 352 LYS C N 1
ATOM 1474 C CA . LYS C 1 34 ? -6.716 -17.004 -52.153 1.00 15.01 352 LYS C CA 1
ATOM 1475 C C . LYS C 1 34 ? -7.216 -18.367 -52.604 1.00 15.68 352 LYS C C 1
ATOM 1476 O O . LYS C 1 34 ? -7.901 -19.022 -51.875 1.00 15.67 352 LYS C O 1
ATOM 1482 N N . GLN C 1 35 ? -6.821 -18.755 -53.795 1.00 16.92 353 GLN C N 1
ATOM 1483 C CA A GLN C 1 35 ? -7.296 -20.002 -54.337 0.50 16.59 353 GLN C CA 1
ATOM 1484 C CA B GLN C 1 35 ? -7.209 -20.013 -54.404 0.50 16.55 353 GLN C CA 1
ATOM 1485 C C . GLN C 1 35 ? -6.883 -21.148 -53.444 1.00 16.04 353 GLN C C 1
ATOM 1486 O O . GLN C 1 35 ? -5.756 -21.294 -53.034 1.00 16.53 353 GLN C O 1
ATOM 1497 N N . GLY C 1 36 ? -7.830 -21.999 -53.109 1.00 16.81 354 GLY C N 1
ATOM 1498 C CA . GLY C 1 36 ? -7.594 -23.129 -52.201 1.00 15.79 354 GLY C CA 1
ATOM 1499 C C . GLY C 1 36 ? -7.751 -22.829 -50.738 1.00 14.90 354 GLY C C 1
ATOM 1500 O O . GLY C 1 36 ? -7.585 -23.702 -49.941 1.00 15.51 354 GLY C O 1
ATOM 1501 N N . TYR C 1 37 ? -8.206 -21.608 -50.421 1.00 13.96 355 TYR C N 1
ATOM 1502 C CA . TYR C 1 37 ? -8.308 -21.127 -49.030 1.00 13.16 355 TYR C CA 1
ATOM 1503 C C . TYR C 1 37 ? -9.583 -20.383 -48.811 1.00 14.35 355 TYR C C 1
ATOM 1504 O O . TYR C 1 37 ? -10.203 -19.865 -49.749 1.00 14.81 355 TYR C O 1
ATOM 1513 N N . VAL C 1 38 ? -9.826 -20.209 -47.551 1.00 14.08 356 VAL C N 1
ATOM 1514 C CA . VAL C 1 38 ? -10.848 -19.353 -47.046 1.00 14.59 356 VAL C CA 1
ATOM 1515 C C . VAL C 1 38 ? -10.198 -18.267 -46.123 1.00 13.63 356 VAL C C 1
ATOM 1516 O O . VAL C 1 38 ? -9.461 -18.621 -45.235 1.00 14.93 356 VAL C O 1
ATOM 1520 N N . PH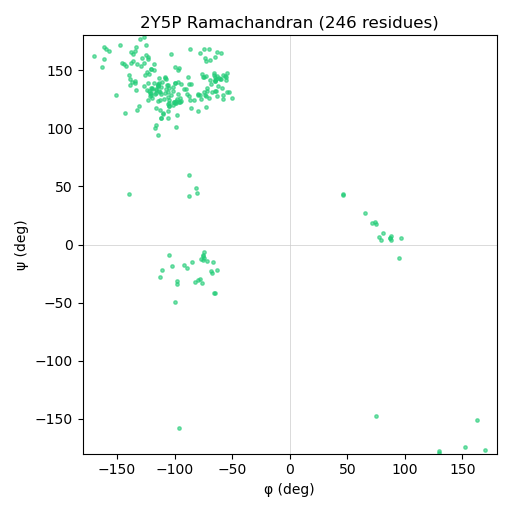E C 1 39 ? -10.525 -17.020 -46.342 1.00 13.69 357 PHE C N 1
ATOM 1521 C CA . PHE C 1 39 ? -10.006 -15.950 -45.539 1.00 14.12 357 PHE C CA 1
ATOM 1522 C C . PHE C 1 39 ? -10.469 -16.067 -44.136 1.00 15.21 357 PHE C C 1
ATOM 1523 O O . PHE C 1 39 ? -11.683 -16.257 -43.902 1.00 16.69 357 PHE C O 1
ATOM 1531 N N . LYS C 1 40 ? -9.606 -15.958 -43.154 1.00 14.70 358 LYS C N 1
ATOM 1532 C CA . LYS C 1 40 ? -9.927 -15.999 -41.769 1.00 16.15 358 LYS C CA 1
ATOM 1533 C C . LYS C 1 40 ? -10.010 -14.641 -41.124 1.00 16.34 358 LYS C C 1
ATOM 1534 O O . LYS C 1 40 ? -11.037 -14.327 -40.482 1.00 20.20 358 LYS C O 1
ATOM 1540 N N . GLY C 1 41 ? -9.001 -13.802 -41.330 1.00 14.28 359 GLY C N 1
ATOM 1541 C CA . GLY C 1 41 ? -9.080 -12.461 -40.739 1.00 15.05 359 GLY C CA 1
ATOM 1542 C C . GLY C 1 41 ? -7.705 -11.826 -40.920 1.00 11.79 359 GLY C C 1
ATOM 1543 O O . GLY C 1 41 ? -6.764 -12.388 -41.546 1.00 13.40 359 GLY C O 1
ATOM 1544 N N . TRP C 1 42 ? -7.588 -10.628 -40.373 1.00 12.74 360 TRP C N 1
ATOM 1545 C CA . TRP C 1 42 ? -6.364 -9.829 -40.399 1.00 13.11 360 TRP C CA 1
ATOM 1546 C C . TRP C 1 42 ? -5.755 -9.877 -39.052 1.00 13.16 360 TRP C C 1
ATOM 1547 O O . TRP C 1 42 ? -6.403 -9.618 -38.051 1.00 15.12 360 TRP C O 1
ATOM 1558 N N . TYR C 1 43 ? -4.466 -10.162 -39.074 1.00 12.61 361 TYR C N 1
ATOM 1559 C CA . TYR C 1 43 ? -3.721 -10.423 -37.839 1.00 13.05 361 TYR C CA 1
ATOM 1560 C C . TYR C 1 43 ? -2.524 -9.479 -37.715 1.00 12.25 361 TYR C C 1
ATOM 1561 O O . TYR C 1 43 ? -1.925 -9.055 -38.744 1.00 13.75 361 TYR C O 1
ATOM 1570 N N . THR C 1 44 ? -2.170 -9.140 -36.477 1.00 12.54 362 THR C N 1
ATOM 1571 C CA . THR C 1 44 ? -1.044 -8.229 -36.295 1.00 13.00 362 THR C CA 1
ATOM 1572 C C . THR C 1 44 ? 0.312 -8.809 -36.496 1.00 13.96 362 THR C C 1
ATOM 1573 O O . THR C 1 44 ? 1.245 -8.035 -36.499 1.00 14.72 362 THR C O 1
ATOM 1577 N N . GLU C 1 45 ? 0.446 -10.127 -36.636 1.00 13.03 363 GLU C N 1
ATOM 1578 C CA . GLU C 1 45 ? 1.730 -10.765 -36.859 1.00 15.42 363 GLU C CA 1
ATOM 1579 C C . GLU C 1 45 ? 1.514 -11.915 -37.789 1.00 17.08 363 GLU C C 1
ATOM 1580 O O . GLU C 1 45 ? 0.459 -12.499 -37.818 1.00 16.53 363 GLU C O 1
ATOM 1586 N N . LYS C 1 46 ? 2.551 -12.335 -38.520 1.00 17.24 364 LYS C N 1
ATOM 1587 C CA . LYS C 1 46 ? 2.518 -13.492 -39.392 1.00 17.68 364 LYS C CA 1
ATOM 1588 C C . LYS C 1 46 ? 2.270 -14.765 -38.633 1.00 19.10 364 LYS C C 1
ATOM 1589 O O . LYS C 1 46 ? 1.745 -15.680 -39.200 1.00 20.88 364 LYS C O 1
ATOM 1595 N N . ASN C 1 47 ? 2.565 -14.762 -37.341 1.00 20.30 365 ASN C N 1
ATOM 1596 C CA . ASN C 1 47 ? 2.236 -15.902 -36.497 1.00 22.21 365 ASN C CA 1
ATOM 1597 C C . ASN C 1 47 ? 0.756 -16.147 -36.289 1.00 21.48 365 ASN C C 1
ATOM 1598 O O . ASN C 1 47 ? 0.361 -17.237 -35.877 1.00 21.88 365 ASN C O 1
ATOM 1603 N N . GLY C 1 48 ? -0.078 -15.168 -36.619 1.00 19.67 366 GLY C N 1
ATOM 1604 C CA . GLY C 1 48 ? -1.523 -15.392 -36.561 1.00 20.27 366 GLY C CA 1
ATOM 1605 C C . GLY C 1 48 ? -2.116 -15.636 -35.162 1.00 20.92 366 GLY C C 1
ATOM 1606 O O . GLY C 1 48 ? -3.140 -16.264 -34.983 1.00 23.94 366 GLY C O 1
ATOM 1607 N N . GLY C 1 49 ? -1.467 -15.112 -34.155 1.00 19.47 367 GLY C N 1
ATOM 1608 C CA . GLY C 1 49 ? -1.945 -15.273 -32.823 1.00 19.35 367 GLY C CA 1
ATOM 1609 C C . GLY C 1 49 ? -2.911 -14.235 -32.316 1.00 20.05 367 GLY C C 1
ATOM 1610 O O . GLY C 1 49 ? -3.601 -14.490 -31.329 1.00 23.86 367 GLY C O 1
ATOM 1611 N N . HIS C 1 50 ? -2.925 -13.088 -32.928 1.00 17.09 368 HIS C N 1
ATOM 1612 C CA . HIS C 1 50 ? -3.810 -12.011 -32.530 1.00 15.43 368 HIS C CA 1
ATOM 1613 C C . HIS C 1 50 ? -4.535 -11.377 -33.730 1.00 13.87 368 HIS C C 1
ATOM 1614 O O . HIS C 1 50 ? -3.883 -10.758 -34.570 1.00 14.54 368 HIS C O 1
ATOM 1621 N N . GLU C 1 51 ? -5.824 -11.535 -33.710 1.00 14.53 369 GLU C N 1
ATOM 1622 C CA . GLU C 1 51 ? -6.671 -11.056 -34.794 1.00 14.53 369 GLU C CA 1
ATOM 1623 C C . GLU C 1 51 ? -7.155 -9.651 -34.482 1.00 15.15 369 GLU C C 1
ATOM 1624 O O . GLU C 1 51 ? -7.497 -9.326 -33.364 1.00 18.55 369 GLU C O 1
ATOM 1630 N N . TRP C 1 52 ? -7.066 -8.773 -35.471 1.00 13.86 370 TRP C N 1
ATOM 1631 C CA . TRP C 1 52 ? -7.658 -7.445 -35.346 1.00 13.67 370 TRP C CA 1
ATOM 1632 C C . TRP C 1 52 ? -9.188 -7.623 -35.487 1.00 15.02 370 TRP C C 1
ATOM 1633 O O . TRP C 1 52 ? -9.673 -8.252 -36.414 1.00 18.28 370 TRP C O 1
ATOM 1644 N N . ASN C 1 53 ? -9.958 -7.038 -34.576 1.00 14.31 371 ASN C N 1
ATOM 1645 C CA . ASN C 1 53 ? -11.393 -6.999 -34.592 1.00 14.70 371 ASN C CA 1
ATOM 1646 C C . ASN C 1 53 ? -11.772 -5.587 -34.982 1.00 15.12 371 ASN C C 1
ATOM 1647 O O . ASN C 1 53 ? -11.555 -4.632 -34.225 1.00 15.58 371 ASN C O 1
ATOM 1652 N N . PHE C 1 54 ? -12.295 -5.434 -36.197 1.00 15.17 372 PHE C N 1
ATOM 1653 C CA . PHE C 1 54 ? -12.523 -4.149 -36.715 1.00 16.96 372 PHE C CA 1
ATOM 1654 C C . PHE C 1 54 ? -13.632 -3.438 -35.978 1.00 17.83 372 PHE C C 1
ATOM 1655 O O . PHE C 1 54 ? -13.668 -2.210 -36.013 1.00 18.94 372 PHE C O 1
ATOM 1663 N N . ASN C 1 55 ? -14.525 -4.191 -35.323 1.00 16.81 373 ASN C N 1
ATOM 1664 C CA . ASN C 1 55 ? -15.586 -3.590 -34.572 1.00 16.81 373 ASN C CA 1
ATOM 1665 C C . ASN C 1 55 ? -15.198 -3.054 -33.241 1.00 17.01 373 ASN C C 1
ATOM 1666 O O . ASN C 1 55 ? -15.818 -2.132 -32.747 1.00 19.92 373 ASN C O 1
ATOM 1671 N N . THR C 1 56 ? -14.194 -3.657 -32.641 1.00 17.25 374 THR C N 1
ATOM 1672 C CA . THR C 1 56 ? -13.824 -3.262 -31.284 1.00 16.85 374 THR C CA 1
ATOM 1673 C C . THR C 1 56 ? -12.471 -2.539 -31.148 1.00 14.75 374 THR C C 1
ATOM 1674 O O . THR C 1 56 ? -12.271 -1.818 -30.218 1.00 16.29 374 THR C O 1
ATOM 1678 N N . ASP C 1 57 ? -11.600 -2.731 -32.116 1.00 15.13 375 ASP C N 1
ATOM 1679 C CA . ASP C 1 57 ? -10.220 -2.310 -31.898 1.00 14.48 375 ASP C CA 1
ATOM 1680 C C . ASP C 1 57 ? -10.029 -0.944 -32.482 1.00 15.65 375 ASP C C 1
ATOM 1681 O O . ASP C 1 57 ? -10.725 -0.560 -33.445 1.00 17.06 375 ASP C O 1
ATOM 1686 N N . TYR C 1 58 ? -9.104 -0.202 -31.900 1.00 15.06 376 TYR C N 1
ATOM 1687 C CA . TYR C 1 58 ? -8.769 1.106 -32.335 1.00 14.75 376 TYR C CA 1
ATOM 1688 C C . TYR C 1 58 ? -7.420 1.206 -32.931 1.00 14.58 376 TYR C C 1
ATOM 1689 O O . TYR C 1 58 ? -6.464 0.612 -32.468 1.00 16.44 376 TYR C O 1
ATOM 1698 N N . MET C 1 59 ? -7.322 1.979 -33.995 1.00 14.89 377 MET C N 1
ATOM 1699 C CA . MET C 1 59 ? -6.066 2.279 -34.631 1.00 15.48 377 MET C CA 1
ATOM 1700 C C . MET C 1 59 ? -5.035 2.757 -33.645 1.00 13.39 377 MET C C 1
ATOM 1701 O O . MET C 1 59 ? -5.333 3.611 -32.813 1.00 15.57 377 MET C O 1
ATOM 1706 N N . SER C 1 60 ? -3.913 2.130 -33.644 1.00 13.76 378 SER C N 1
ATOM 1707 C CA A SER C 1 60 ? -2.862 2.556 -32.736 0.60 13.02 378 SER C CA 1
ATOM 1708 C CA B SER C 1 60 ? -2.849 2.529 -32.771 0.40 14.57 378 SER C CA 1
ATOM 1709 C C . SER C 1 60 ? -2.143 3.782 -33.336 1.00 12.55 378 SER C C 1
ATOM 1710 O O . SER C 1 60 ? -2.193 4.085 -34.522 1.00 14.23 378 SER C O 1
ATOM 1715 N N . GLY C 1 61 ? -1.409 4.465 -32.473 1.00 13.70 379 GLY C N 1
ATOM 1716 C CA . GLY C 1 61 ? -0.589 5.568 -32.944 1.00 13.00 379 GLY C CA 1
ATOM 1717 C C . GLY C 1 61 ? 0.765 5.123 -33.399 1.00 12.57 379 GLY C C 1
ATOM 1718 O O . GLY C 1 61 ? 1.851 5.519 -32.929 1.00 13.94 379 GLY C O 1
ATOM 1719 N N . ASN C 1 62 ? 0.765 4.229 -34.428 1.00 12.66 380 ASN C N 1
ATOM 1720 C CA . ASN C 1 62 ? 1.982 3.818 -35.026 1.00 12.65 380 ASN C CA 1
ATOM 1721 C C . ASN C 1 62 ? 1.635 3.242 -36.356 1.00 13.92 380 ASN C C 1
ATOM 1722 O O . ASN C 1 62 ? 0.520 2.695 -36.492 1.00 15.25 380 ASN C O 1
ATOM 1727 N N . ASP C 1 63 ? 2.599 3.182 -37.252 1.00 13.38 381 ASP C N 1
ATOM 1728 C CA . ASP C 1 63 ? 2.427 2.471 -38.538 1.00 13.79 381 ASP C CA 1
ATOM 1729 C C . ASP C 1 63 ? 2.603 0.982 -38.282 1.00 14.48 381 ASP C C 1
ATOM 1730 O O . ASP C 1 63 ? 3.579 0.582 -37.640 1.00 15.81 381 ASP C O 1
ATOM 1735 N N . PHE C 1 64 ? 1.676 0.173 -38.725 1.00 13.33 382 PHE C N 1
ATOM 1736 C CA . PHE C 1 64 ? 1.801 -1.223 -38.562 1.00 12.17 382 PHE C CA 1
ATOM 1737 C C . PHE C 1 64 ? 1.150 -1.945 -39.729 1.00 12.19 382 PHE C C 1
ATOM 1738 O O . PHE C 1 64 ? 0.382 -1.386 -40.472 1.00 15.25 382 PHE C O 1
ATOM 1746 N N . THR C 1 65 ? 1.379 -3.243 -39.729 1.00 14.05 383 THR C N 1
ATOM 1747 C CA . THR C 1 65 ? 0.895 -4.127 -40.739 1.00 14.01 383 THR C CA 1
ATOM 1748 C C . THR C 1 65 ? -0.097 -5.097 -40.177 1.00 13.73 383 THR C C 1
ATOM 1749 O O . THR C 1 65 ? 0.056 -5.612 -39.111 1.00 14.95 383 THR C O 1
ATOM 1753 N N . LEU C 1 66 ? -1.135 -5.290 -40.978 1.00 13.06 384 LEU C N 1
ATOM 1754 C CA . LEU C 1 66 ? -2.092 -6.384 -40.808 1.00 12.60 384 LEU C CA 1
ATOM 1755 C C . LEU C 1 66 ? -1.881 -7.386 -41.913 1.00 13.12 384 LEU C C 1
ATOM 1756 O O . LEU C 1 66 ? -1.825 -7.073 -43.096 1.00 14.96 384 LEU C O 1
ATOM 1761 N N . TYR C 1 67 ? -1.769 -8.640 -41.485 1.00 12.69 385 TYR C N 1
ATOM 1762 C CA . TYR C 1 67 ? -1.498 -9.753 -42.380 1.00 13.71 385 TYR C CA 1
ATOM 1763 C C . TYR C 1 67 ? -2.745 -10.587 -42.547 1.00 13.98 385 TYR C C 1
ATOM 1764 O O . TYR C 1 67 ? -3.408 -10.981 -41.573 1.00 13.44 385 TYR C O 1
ATOM 1773 N N . ALA C 1 68 ? -3.037 -10.923 -43.792 1.00 13.10 386 ALA C N 1
ATOM 1774 C CA . ALA C 1 68 ? -4.181 -11.771 -44.050 1.00 12.45 386 ALA C CA 1
ATOM 1775 C C . ALA C 1 68 ? -3.898 -13.203 -43.729 1.00 13.22 386 ALA C C 1
ATOM 1776 O O . ALA C 1 68 ? -2.907 -13.774 -44.208 1.00 14.69 386 ALA C O 1
ATOM 1778 N N . VAL C 1 69 ? -4.681 -13.835 -42.899 1.00 12.79 387 VAL C N 1
ATOM 1779 C CA . VAL C 1 69 ? -4.566 -15.235 -42.614 1.00 13.37 387 VAL C CA 1
ATOM 1780 C C . VAL C 1 69 ? -5.654 -15.957 -43.346 1.00 12.52 387 VAL C C 1
ATOM 1781 O O . VAL C 1 69 ? -6.835 -15.620 -43.274 1.00 14.57 387 VAL C O 1
ATOM 1785 N N . PHE C 1 70 ? -5.232 -16.979 -44.076 1.00 12.35 388 PHE C N 1
ATOM 1786 C CA . PHE C 1 70 ? -6.045 -17.885 -44.796 1.00 13.80 388 PHE C CA 1
ATOM 1787 C C . PHE C 1 70 ? -5.975 -19.257 -44.276 1.00 14.46 388 PHE C C 1
ATOM 1788 O O . PHE C 1 70 ? -4.888 -19.743 -43.954 1.00 17.29 388 PHE C O 1
ATOM 1796 N N . LYS C 1 71 ? -7.116 -19.923 -44.186 1.00 14.36 389 LYS C N 1
ATOM 1797 C CA . LYS C 1 71 ? -7.141 -21.334 -43.812 1.00 14.69 389 LYS C CA 1
ATOM 1798 C C . LYS C 1 71 ? -7.422 -22.176 -45.065 1.00 13.87 389 LYS C C 1
ATOM 1799 O O . LYS C 1 71 ? -8.324 -21.793 -45.853 1.00 15.35 389 LYS C O 1
ATOM 1805 N N . ALA C 1 72 ? -6.670 -23.269 -45.252 1.00 13.88 390 ALA C N 1
ATOM 1806 C CA . ALA C 1 72 ? -6.818 -24.066 -46.395 1.00 15.52 390 ALA C CA 1
ATOM 1807 C C . ALA C 1 72 ? -8.193 -24.735 -46.402 1.00 17.57 390 ALA C C 1
ATOM 1808 O O . ALA C 1 72 ? -8.785 -25.119 -45.377 1.00 18.46 390 ALA C O 1
ATOM 1810 N N . GLU C 1 73 ? -8.752 -24.899 -47.626 1.00 17.04 391 GLU C N 1
ATOM 1811 C CA . GLU C 1 73 ? -9.969 -25.672 -47.851 1.00 19.39 391 GLU C CA 1
ATOM 1812 C C . GLU C 1 73 ? -9.763 -27.131 -47.771 1.00 21.77 391 GLU C C 1
ATOM 1813 O O . GLU C 1 73 ? -10.686 -27.901 -47.738 1.00 21.89 391 GLU C O 1
ATOM 1819 N N . THR C 1 74 ? -8.554 -27.576 -47.654 1.00 22.55 392 THR C N 1
ATOM 1820 C CA . THR C 1 74 ? -8.169 -28.973 -47.428 1.00 23.51 392 THR C CA 1
ATOM 1821 C C . THR C 1 74 ? -7.413 -29.036 -46.080 1.00 25.89 392 THR C C 1
ATOM 1822 O O . THR C 1 74 ? -6.848 -30.089 -45.726 1.00 26.64 392 THR C O 1
ATOM 1827 N N . ALA D 1 2 ? -18.286 10.391 -56.264 1.00 31.85 320 ALA D N 1
ATOM 1828 C CA . ALA D 1 2 ? -18.689 9.313 -57.212 1.00 31.63 320 ALA D CA 1
ATOM 1829 C C . ALA D 1 2 ? -18.955 8.040 -56.398 1.00 31.66 320 ALA D C 1
ATOM 1830 O O . ALA D 1 2 ? -18.640 7.977 -55.205 1.00 34.20 320 ALA D O 1
ATOM 1832 N N . MET D 1 3 ? -19.476 7.020 -57.074 1.00 31.63 321 MET D N 1
ATOM 1833 C CA A MET D 1 3 ? -19.671 5.724 -56.461 0.80 31.06 321 MET D CA 1
ATOM 1834 C CA B MET D 1 3 ? -19.648 5.709 -56.478 0.20 29.76 321 MET D CA 1
ATOM 1835 C C . MET D 1 3 ? -18.248 5.136 -56.175 1.00 29.07 321 MET D C 1
ATOM 1836 O O . MET D 1 3 ? -17.288 5.526 -56.785 1.00 27.69 321 MET D O 1
ATOM 1845 N N . VAL D 1 4 ? -18.168 4.232 -55.232 1.00 27.41 322 VAL D N 1
ATOM 1846 C CA . VAL D 1 4 ? -16.923 3.573 -54.849 1.00 28.71 322 VAL D CA 1
ATOM 1847 C C . VAL D 1 4 ? -17.016 2.135 -55.404 1.00 27.50 322 VAL D C 1
ATOM 1848 O O . VAL D 1 4 ? -18.094 1.480 -55.267 1.00 29.43 322 VAL D O 1
ATOM 1852 N N . TYR D 1 5 ? -15.911 1.654 -55.981 1.00 26.48 323 TYR D N 1
ATOM 1853 C CA . TYR D 1 5 ? -15.841 0.364 -56.573 1.00 24.57 323 TYR D CA 1
ATOM 1854 C C . TYR D 1 5 ? -14.574 -0.275 -55.979 1.00 24.97 323 TYR D C 1
ATOM 1855 O O . TYR D 1 5 ? -13.896 0.388 -55.249 1.00 24.73 323 TYR D O 1
ATOM 1864 N N . THR D 1 6 ? -14.335 -1.515 -56.342 1.00 23.40 324 THR D N 1
ATOM 1865 C CA . THR D 1 6 ? -13.240 -2.325 -55.807 1.00 22.98 324 THR D CA 1
ATOM 1866 C C . THR D 1 6 ? -12.322 -2.737 -56.906 1.00 23.73 324 THR D C 1
ATOM 1867 O O . THR D 1 6 ? -12.689 -3.298 -57.928 1.00 23.37 324 THR D O 1
ATOM 1871 N N . VAL D 1 7 ? -11.034 -2.398 -56.662 1.00 21.01 325 VAL D N 1
ATOM 1872 C CA . VAL D 1 7 ? -9.928 -2.923 -57.432 1.00 21.53 325 VAL D CA 1
ATOM 1873 C C . VAL D 1 7 ? -9.370 -4.122 -56.733 1.00 20.77 325 VAL D C 1
ATOM 1874 O O . VAL D 1 7 ? -9.062 -4.061 -55.537 1.00 21.64 325 VAL D O 1
ATOM 1878 N N . SER D 1 8 ? -9.357 -5.209 -57.460 1.00 20.79 326 SER D N 1
ATOM 1879 C CA . SER D 1 8 ? -8.689 -6.433 -57.006 1.00 21.11 326 SER D CA 1
ATOM 1880 C C . SER D 1 8 ? -7.368 -6.584 -57.680 1.00 20.83 326 SER D C 1
ATOM 1881 O O . SER D 1 8 ? -7.247 -6.391 -58.856 1.00 23.30 326 SER D O 1
ATOM 1884 N N . TYR D 1 9 ? -6.356 -6.870 -56.865 1.00 18.20 327 TYR D N 1
ATOM 1885 C CA . TYR D 1 9 ? -5.037 -7.122 -57.329 1.00 17.83 327 TYR D CA 1
ATOM 1886 C C . TYR D 1 9 ? -4.686 -8.576 -57.149 1.00 17.92 327 TYR D C 1
ATOM 1887 O O . TYR D 1 9 ? -4.573 -9.034 -56.027 1.00 19.35 327 TYR D O 1
ATOM 1896 N N . ASP D 1 10 ? -4.540 -9.265 -58.248 1.00 18.88 328 ASP D N 1
ATOM 1897 C CA . ASP D 1 10 ? -4.354 -10.711 -58.271 1.00 19.39 328 ASP D CA 1
ATOM 1898 C C . ASP D 1 10 ? -2.920 -11.053 -58.578 1.00 19.51 328 ASP D C 1
ATOM 1899 O O . ASP D 1 10 ? -2.413 -10.719 -59.625 1.00 21.38 328 ASP D O 1
ATOM 1904 N N . VAL D 1 11 ? -2.279 -11.743 -57.638 1.00 19.12 329 VAL D N 1
ATOM 1905 C CA . VAL D 1 11 ? -0.947 -12.310 -57.807 1.00 20.75 329 VAL D CA 1
ATOM 1906 C C . VAL D 1 11 ? -1.067 -13.814 -57.715 1.00 22.38 329 VAL D C 1
ATOM 1907 O O . VAL D 1 11 ? -1.324 -14.394 -56.653 1.00 20.37 329 VAL D O 1
ATOM 1911 N N . ASP D 1 12 ? -1.015 -14.430 -58.889 1.00 23.12 330 ASP D N 1
ATOM 1912 C CA A ASP D 1 12 ? -1.109 -15.881 -59.008 0.60 25.14 330 ASP D CA 1
ATOM 1913 C CA B ASP D 1 12 ? -1.133 -15.887 -59.026 0.40 24.75 330 ASP D CA 1
ATOM 1914 C C . ASP D 1 12 ? -2.272 -16.512 -58.216 1.00 23.36 330 ASP D C 1
ATOM 1915 O O . ASP D 1 12 ? -2.116 -17.559 -57.572 1.00 23.89 330 ASP D O 1
ATOM 1924 N N . GLY D 1 13 ? -3.430 -15.886 -58.267 1.00 22.60 331 GLY D N 1
ATOM 1925 C CA . GLY D 1 13 ? -4.648 -16.378 -57.579 1.00 21.58 331 GLY D CA 1
ATOM 1926 C C . GLY D 1 13 ? -4.857 -15.936 -56.120 1.00 20.04 331 GLY D C 1
ATOM 1927 O O . GLY D 1 13 ? -5.767 -16.399 -55.461 1.00 21.07 331 GLY D O 1
ATOM 1928 N N . THR D 1 14 ? -3.966 -15.089 -55.612 1.00 18.46 332 THR D N 1
ATOM 1929 C CA . THR D 1 14 ? -4.075 -14.445 -54.364 1.00 17.38 332 THR D CA 1
ATOM 1930 C C . THR D 1 14 ? -4.441 -13.019 -54.628 1.00 17.55 332 THR D C 1
ATOM 1931 O O . THR D 1 14 ? -3.753 -12.322 -55.354 1.00 19.31 332 THR D O 1
ATOM 1935 N N . VAL D 1 15 ? -5.535 -12.618 -54.014 1.00 16.49 333 VAL D N 1
ATOM 1936 C CA . VAL D 1 15 ? -6.216 -11.329 -54.354 1.00 17.47 333 VAL D CA 1
ATOM 1937 C C . VAL D 1 15 ? -6.340 -10.431 -53.123 1.00 16.18 333 VAL D C 1
ATOM 1938 O O . VAL D 1 15 ? -6.864 -10.813 -52.146 1.00 17.82 333 VAL D O 1
ATOM 1942 N N . ILE D 1 16 ? -5.819 -9.218 -53.232 1.00 17.10 334 ILE D N 1
ATOM 1943 C CA . ILE D 1 16 ? -6.040 -8.166 -52.250 1.00 16.83 334 ILE D CA 1
ATOM 1944 C C . ILE D 1 16 ? -6.966 -7.151 -52.898 1.00 16.95 334 ILE D C 1
ATOM 1945 O O . ILE D 1 16 ? -6.820 -6.875 -54.083 1.00 17.99 334 ILE D O 1
ATOM 1950 N N . LYS D 1 17 ? -7.858 -6.585 -52.137 1.00 18.60 335 LYS D N 1
ATOM 1951 C CA . LYS D 1 17 ? -8.821 -5.701 -52.672 1.00 17.78 335 LYS D CA 1
ATOM 1952 C C . LYS D 1 17 ? -8.825 -4.383 -51.971 1.00 19.94 335 LYS D C 1
ATOM 1953 O O . LYS D 1 17 ? -8.627 -4.298 -50.796 1.00 22.37 335 LYS D O 1
ATOM 1959 N N . THR D 1 18 ? -9.098 -3.335 -52.716 1.00 21.02 336 THR D N 1
ATOM 1960 C CA . THR D 1 18 ? -9.244 -2.036 -52.129 1.00 23.16 336 THR D CA 1
ATOM 1961 C C . THR D 1 18 ? -10.405 -1.270 -52.784 1.00 21.10 336 THR D C 1
ATOM 1962 O O . THR D 1 18 ? -10.604 -1.410 -53.977 1.00 21.28 336 THR D O 1
ATOM 1966 N N . LYS D 1 19 ? -11.068 -0.487 -51.977 1.00 24.19 337 LYS D N 1
ATOM 1967 C CA A LYS D 1 19 ? -12.168 0.323 -52.453 0.50 24.74 337 LYS D CA 1
ATOM 1968 C CA B LYS D 1 19 ? -12.175 0.318 -52.448 0.50 24.89 337 LYS D CA 1
ATOM 1969 C C . LYS D 1 19 ? -11.665 1.698 -52.853 1.00 24.91 337 LYS D C 1
ATOM 1970 O O . LYS D 1 19 ? -10.909 2.321 -52.147 1.00 24.95 337 LYS D O 1
ATOM 1981 N N . VAL D 1 20 ? -12.072 2.121 -54.045 1.00 21.83 338 VAL D N 1
ATOM 1982 C CA . VAL D 1 20 ? -11.621 3.370 -54.600 1.00 20.90 338 VAL D CA 1
ATOM 1983 C C . VAL D 1 20 ? -12.839 4.062 -55.221 1.00 19.97 338 VAL D C 1
ATOM 1984 O O . VAL D 1 20 ? -13.592 3.427 -55.966 1.00 22.38 338 VAL D O 1
ATOM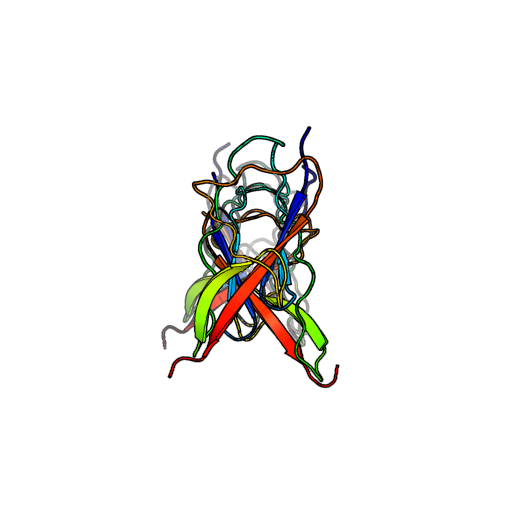 1988 N N . GLU D 1 21 ? -12.864 5.385 -54.995 1.00 21.79 339 GLU D N 1
ATOM 1989 C CA A GLU D 1 21 ? -13.901 6.242 -55.594 0.70 20.21 339 GLU D CA 1
ATOM 1990 C CA B GLU D 1 21 ? -13.901 6.251 -55.555 0.30 22.21 339 GLU D CA 1
ATOM 1991 C C . GLU D 1 21 ? -13.723 6.267 -57.071 1.00 21.77 339 GLU D C 1
ATOM 1992 O O . GLU D 1 21 ? -12.607 6.506 -57.510 1.00 19.89 339 GLU D O 1
ATOM 2003 N N . ALA D 1 22 ? -14.774 6.048 -57.859 1.00 21.12 340 ALA D N 1
ATOM 2004 C CA . ALA D 1 22 ? -14.705 6.115 -59.307 1.00 21.82 340 ALA D CA 1
ATOM 2005 C C . ALA D 1 22 ? -14.127 7.513 -59.685 1.00 20.38 340 ALA D C 1
ATOM 2006 O O . ALA D 1 22 ? -14.460 8.483 -59.033 1.00 21.27 340 ALA D O 1
ATOM 2008 N N . GLY D 1 23 ? -13.394 7.546 -60.785 1.00 22.24 341 GLY D N 1
ATOM 2009 C CA . GLY D 1 23 ? -12.954 8.857 -61.273 1.00 22.77 341 GLY D CA 1
ATOM 2010 C C . GLY D 1 23 ? -11.872 9.512 -60.400 1.00 20.61 341 GLY D C 1
ATOM 2011 O O . GLY D 1 23 ? -11.786 10.765 -60.437 1.00 20.55 341 GLY D O 1
ATOM 2012 N N . THR D 1 24 ? -11.174 8.751 -59.561 1.00 20.79 342 THR D N 1
ATOM 2013 C CA . THR D 1 24 ? -10.040 9.269 -58.804 1.00 21.27 342 THR D CA 1
ATOM 2014 C C . THR D 1 24 ? -8.848 8.408 -59.096 1.00 19.36 342 THR D C 1
ATOM 2015 O O . THR D 1 24 ? -8.900 7.282 -59.596 1.00 19.96 342 THR D O 1
ATOM 2019 N N . ARG D 1 25 ? -7.708 8.975 -58.766 1.00 19.24 343 ARG D N 1
ATOM 2020 C CA A ARG D 1 25 ? -6.507 8.272 -59.017 0.60 18.38 343 ARG D CA 1
ATOM 2021 C CA B ARG D 1 25 ? -6.460 8.287 -59.002 0.40 19.31 343 ARG D CA 1
ATOM 2022 C C . ARG D 1 25 ? -6.248 7.073 -58.075 1.00 18.82 343 ARG D C 1
ATOM 2023 O O . ARG D 1 25 ? -6.440 7.188 -56.839 1.00 21.56 343 ARG D O 1
ATOM 2038 N N . ILE D 1 26 ? -5.737 5.995 -58.647 1.00 18.58 344 ILE D N 1
ATOM 2039 C CA . ILE D 1 26 ? -5.426 4.776 -57.875 1.00 19.60 344 ILE D CA 1
ATOM 2040 C C . ILE D 1 26 ? -3.935 4.775 -57.513 1.00 20.93 344 ILE D C 1
ATOM 2041 O O . ILE D 1 26 ? -3.072 5.177 -58.304 1.00 19.69 344 ILE D O 1
ATOM 2046 N N . THR D 1 27 ? -3.599 4.357 -56.297 1.00 24.03 345 THR D N 1
ATOM 2047 C CA . THR D 1 27 ? -2.219 4.205 -55.855 1.00 24.91 345 THR D CA 1
ATOM 2048 C C . THR D 1 27 ? -1.871 2.735 -55.987 1.00 23.73 345 THR D C 1
ATOM 2049 O O . THR D 1 27 ? -2.585 1.884 -55.411 1.00 26.17 345 THR D O 1
ATOM 2053 N N . ALA D 1 28 ? -0.826 2.390 -56.736 1.00 23.96 346 ALA D N 1
ATOM 2054 C CA . ALA D 1 28 ? -0.455 1.003 -56.928 1.00 24.40 346 ALA D CA 1
ATOM 2055 C C . ALA D 1 28 ? -0.061 0.406 -55.569 1.00 24.62 346 ALA D C 1
ATOM 2056 O O . ALA D 1 28 ? 0.629 1.059 -54.776 1.00 24.84 346 ALA D O 1
ATOM 2058 N N . PRO D 1 29 ? -0.383 -0.879 -55.353 1.00 23.44 347 PRO D N 1
ATOM 2059 C CA . PRO D 1 29 ? 0.145 -1.577 -54.227 1.00 25.20 347 PRO D CA 1
ATOM 2060 C C . PRO D 1 29 ? 1.628 -1.691 -54.323 1.00 27.43 347 PRO D C 1
ATOM 2061 O O . PRO D 1 29 ? 2.253 -1.366 -55.356 1.00 30.65 347 PRO D O 1
ATOM 2065 N N A LYS D 1 30 ? 2.233 -2.324 -53.328 0.50 28.76 348 LYS D N 1
ATOM 2066 N N B LYS D 1 30 ? 2.236 -1.945 -53.173 0.50 28.36 348 LYS D N 1
ATOM 2067 C CA A LYS D 1 30 ? 3.560 -2.913 -53.524 0.50 29.29 348 LYS D CA 1
ATOM 2068 C CA B LYS D 1 30 ? 3.648 -2.193 -53.136 0.50 29.67 348 LYS D CA 1
ATOM 2069 C C A LYS D 1 30 ? 3.511 -4.415 -53.884 0.50 28.60 348 LYS D C 1
ATOM 2070 C C B LYS D 1 30 ? 3.920 -3.278 -54.192 0.50 29.67 348 LYS D C 1
ATOM 2071 O O A LYS D 1 30 ? 2.929 -5.204 -53.131 0.50 25.66 348 LYS D O 1
ATOM 2072 O O B LYS D 1 30 ? 3.287 -4.302 -54.178 0.50 31.02 348 LYS D O 1
ATOM 2083 N N A PRO D 1 31 ? 4.093 -4.829 -55.044 0.50 26.79 349 PRO D N 1
ATOM 2084 N N B PRO D 1 31 ? 4.883 -3.025 -55.085 0.50 29.14 349 PRO D N 1
ATOM 2085 C CA A PRO D 1 31 ? 4.135 -6.262 -55.389 0.50 26.06 349 PRO D CA 1
ATOM 2086 C CA B PRO D 1 31 ? 5.211 -3.944 -56.205 0.50 30.13 349 PRO D CA 1
ATOM 2087 C C A PRO D 1 31 ? 4.977 -7.106 -54.468 0.50 25.35 349 PRO D C 1
ATOM 2088 C C B PRO D 1 31 ? 5.780 -5.290 -55.762 0.50 29.81 349 PRO D C 1
ATOM 2089 O O A PRO D 1 31 ? 5.874 -6.561 -53.881 0.50 23.55 349 PRO D O 1
ATOM 2090 O O B PRO D 1 31 ? 6.858 -5.380 -55.157 0.50 28.69 349 PRO D O 1
ATOM 2097 N N A PRO D 1 32 ? 4.739 -8.452 -54.393 0.50 25.46 350 PRO D N 1
ATOM 2098 N N B PRO D 1 32 ? 5.052 -6.347 -56.087 0.50 29.57 350 PRO D N 1
ATOM 2099 C CA A PRO D 1 32 ? 5.578 -9.379 -53.642 0.50 25.79 350 PRO D CA 1
ATOM 2100 C CA B PRO D 1 32 ? 5.245 -7.682 -55.606 0.50 29.35 350 PRO D CA 1
ATOM 2101 C C A PRO D 1 32 ? 6.949 -9.644 -54.320 0.50 27.01 350 PRO D C 1
ATOM 2102 C C B PRO D 1 32 ? 6.488 -8.261 -56.211 0.50 29.03 350 PRO D C 1
ATOM 2103 O O A PRO D 1 32 ? 7.132 -9.447 -55.527 0.50 24.17 350 PRO D O 1
ATOM 2104 O O B PRO D 1 32 ? 6.988 -7.771 -57.242 0.50 27.68 350 PRO D O 1
ATOM 2111 N N A THR D 1 33 ? 7.908 -10.051 -53.518 0.50 29.69 351 THR D N 1
ATOM 2112 N N B THR D 1 33 ? 7.079 -9.193 -55.480 0.50 30.37 351 THR D N 1
ATOM 2113 C CA A THR D 1 33 ? 9.198 -10.423 -54.037 0.50 32.05 351 THR D CA 1
ATOM 2114 C CA B THR D 1 33 ? 8.384 -9.710 -55.793 0.50 31.75 351 THR D CA 1
ATOM 2115 C C A THR D 1 33 ? 9.029 -11.840 -54.597 0.50 34.24 351 THR D C 1
ATOM 2116 C C B THR D 1 33 ? 8.255 -11.213 -55.912 0.50 33.25 351 THR D C 1
ATOM 2117 O O A THR D 1 33 ? 8.654 -12.764 -53.873 0.50 34.54 351 THR D O 1
ATOM 2118 O O B THR D 1 33 ? 7.443 -11.825 -55.224 0.50 32.85 351 THR D O 1
ATOM 2125 N N A LYS D 1 34 ? 9.221 -11.988 -55.904 0.50 37.12 352 LYS D N 1
ATOM 2126 N N B LYS D 1 34 ? 9.030 -11.819 -56.802 0.50 35.78 352 LYS D N 1
ATOM 2127 C CA A LYS D 1 34 ? 9.121 -13.298 -56.559 0.50 38.47 352 LYS D CA 1
ATOM 2128 C CA B LYS D 1 34 ? 9.087 -13.282 -56.871 0.50 37.84 352 LYS D CA 1
ATOM 2129 C C A LYS D 1 34 ? 10.489 -13.669 -57.081 0.50 38.99 352 LYS D C 1
ATOM 2130 C C B LYS D 1 34 ? 10.522 -13.699 -57.170 0.50 38.55 352 LYS D C 1
ATOM 2131 O O A LYS D 1 34 ? 10.965 -13.162 -58.107 0.50 38.60 352 LYS D O 1
ATOM 2132 O O B LYS D 1 34 ? 11.099 -13.220 -58.152 0.50 38.23 352 LYS D O 1
ATOM 2143 N N . GLN D 1 35 ? 11.111 -14.550 -56.323 1.00 39.84 353 GLN D N 1
ATOM 2144 C CA . GLN D 1 35 ? 12.495 -14.970 -56.528 1.00 40.91 353 GLN D CA 1
ATOM 2145 C C . GLN D 1 35 ? 12.686 -15.529 -57.933 1.00 40.65 353 GLN D C 1
ATOM 2146 O O . GLN D 1 35 ? 11.966 -16.466 -58.349 1.00 41.89 353 GLN D O 1
ATOM 2152 N N . GLY D 1 36 ? 13.637 -14.911 -58.638 1.00 39.78 354 GLY D N 1
ATOM 2153 C CA . GLY D 1 36 ? 14.089 -15.331 -59.983 1.00 39.44 354 GLY D CA 1
ATOM 2154 C C . GLY D 1 36 ? 13.386 -14.533 -61.073 1.00 38.27 354 GLY D C 1
ATOM 2155 O O . GLY D 1 36 ? 13.534 -14.833 -62.258 1.00 38.85 354 GLY D O 1
ATOM 2156 N N . TYR D 1 37 ? 12.593 -13.529 -60.665 1.00 37.23 355 TYR D N 1
ATOM 2157 C CA . TYR D 1 37 ? 11.623 -12.834 -61.540 1.00 36.60 355 TYR D CA 1
ATOM 2158 C C . TYR D 1 37 ? 11.678 -11.328 -61.289 1.00 35.97 355 TYR D C 1
ATOM 2159 O O . TYR D 1 37 ? 12.071 -10.871 -60.216 1.00 37.55 355 TYR D O 1
ATOM 2168 N N . VAL D 1 38 ? 11.261 -10.586 -62.289 1.00 35.54 356 VAL D N 1
ATOM 2169 C CA . VAL D 1 38 ? 11.145 -9.147 -62.214 1.00 35.93 356 VAL D CA 1
ATOM 2170 C C . VAL D 1 38 ? 9.698 -8.840 -62.451 1.00 33.76 356 VAL D C 1
ATOM 2171 O O . VAL D 1 38 ? 9.109 -9.391 -63.367 1.00 33.23 356 VAL D O 1
ATOM 2175 N N . PHE D 1 39 ? 9.149 -7.961 -61.616 1.00 31.61 357 PHE D N 1
ATOM 2176 C CA . PHE D 1 39 ? 7.760 -7.535 -61.747 1.00 29.16 357 PHE D CA 1
ATOM 2177 C C . PHE D 1 39 ? 7.657 -6.603 -62.948 1.00 29.58 357 PHE D C 1
ATOM 2178 O O . PHE D 1 39 ? 8.386 -5.570 -63.016 1.00 31.89 357 PHE D O 1
ATOM 2186 N N . LYS D 1 40 ? 6.711 -6.910 -63.831 1.00 29.74 358 LYS D N 1
ATOM 2187 C CA . LYS D 1 40 ? 6.493 -6.179 -65.093 1.00 30.58 358 LYS D CA 1
ATOM 2188 C C . LYS D 1 40 ? 5.394 -5.161 -65.021 1.00 28.78 358 LYS D C 1
ATOM 2189 O O . LYS D 1 40 ? 5.412 -4.120 -65.703 1.00 31.57 358 LYS D O 1
ATOM 2195 N N . GLY D 1 41 ? 4.376 -5.455 -64.251 1.00 24.63 359 GLY D N 1
ATOM 2196 C CA . GLY D 1 41 ? 3.331 -4.495 -64.017 1.00 23.02 359 GLY D CA 1
ATOM 2197 C C . GLY D 1 41 ? 2.024 -5.192 -63.718 1.00 20.58 359 GLY D C 1
ATOM 2198 O O . GLY D 1 41 ? 1.946 -6.437 -63.685 1.00 22.79 359 GLY D O 1
ATOM 2199 N N . TRP D 1 42 ? 0.961 -4.376 -63.604 1.00 21.49 360 TRP D N 1
ATOM 2200 C CA . TRP D 1 42 ? -0.384 -4.825 -63.320 1.00 20.85 360 TRP D CA 1
ATOM 2201 C C . TRP D 1 42 ? -1.115 -4.725 -64.614 1.00 21.44 360 TRP D C 1
ATOM 2202 O O . TRP D 1 42 ? -1.254 -3.648 -65.155 1.00 23.95 360 TRP D O 1
ATOM 2213 N N . TYR D 1 43 ? -1.659 -5.839 -65.069 1.00 21.19 361 TYR D N 1
ATOM 2214 C CA A TYR D 1 43 ? -2.303 -5.924 -66.363 0.50 21.94 361 TYR D CA 1
ATOM 2215 C CA B TYR D 1 43 ? -2.273 -5.880 -66.370 0.50 21.94 361 TYR D CA 1
ATOM 2216 C C . TYR D 1 43 ? -3.757 -6.187 -66.233 1.00 21.64 361 TYR D C 1
ATOM 2217 O O . TYR D 1 43 ? -4.228 -6.825 -65.272 1.00 22.69 361 TYR D O 1
ATOM 2234 N N . THR D 1 44 ? -4.506 -5.769 -67.226 1.00 21.65 362 THR D N 1
ATOM 2235 C CA . THR D 1 44 ? -5.929 -5.955 -67.176 1.00 22.09 362 THR D CA 1
ATOM 2236 C C . THR D 1 44 ? -6.397 -7.401 -67.490 1.00 24.29 362 THR D C 1
ATOM 2237 O O . THR D 1 44 ? -7.584 -7.691 -67.281 1.00 24.24 362 THR D O 1
ATOM 2241 N N . GLU D 1 45 ? -5.483 -8.191 -68.012 1.00 25.19 363 GLU D N 1
ATOM 2242 C CA A GLU D 1 45 ? -5.704 -9.617 -68.233 0.50 26.97 363 GLU D CA 1
ATOM 2243 C CA B GLU D 1 45 ? -5.651 -9.634 -68.281 0.50 26.81 363 GLU D CA 1
ATOM 2244 C C . GLU D 1 45 ? -4.544 -10.410 -67.642 1.00 27.17 363 GLU D C 1
ATOM 2245 O O . GLU D 1 45 ? -3.484 -9.870 -67.390 1.00 25.43 363 GLU D O 1
ATOM 2256 N N . LYS D 1 46 ? -4.774 -11.709 -67.396 1.00 29.25 364 LYS D N 1
ATOM 2257 C CA A LYS D 1 46 ? -3.830 -12.545 -66.635 0.50 31.22 364 LYS D CA 1
ATOM 2258 C CA B LYS D 1 46 ? -3.839 -12.535 -66.625 0.50 30.46 364 LYS D CA 1
ATOM 2259 C C . LYS D 1 46 ? -2.373 -12.518 -67.162 1.00 32.24 364 LYS D C 1
ATOM 2260 O O . LYS D 1 46 ? -1.394 -12.495 -66.403 1.00 34.12 364 LYS D O 1
ATOM 2271 N N . ASN D 1 47 ? -2.192 -12.492 -68.458 1.00 31.89 365 ASN D N 1
ATOM 2272 C CA . ASN D 1 47 ? -0.845 -12.361 -68.943 1.00 32.69 365 ASN D CA 1
ATOM 2273 C C . ASN D 1 47 ? -0.815 -11.418 -70.131 1.00 31.80 365 ASN D C 1
ATOM 2274 O O . ASN D 1 47 ? -0.065 -11.646 -71.081 1.00 33.27 365 ASN D O 1
ATOM 2279 N N . GLY D 1 48 ? -1.540 -10.303 -70.044 1.00 30.77 366 GLY D N 1
ATOM 2280 C CA . GLY D 1 48 ? -1.509 -9.356 -71.176 1.00 28.97 366 GLY D CA 1
ATOM 2281 C C . GLY D 1 48 ? -2.675 -8.408 -71.074 1.00 26.86 366 GLY D C 1
ATOM 2282 O O . GLY D 1 48 ? -3.098 -8.089 -69.987 1.00 27.86 366 GLY D O 1
ATOM 2283 N N . GLY D 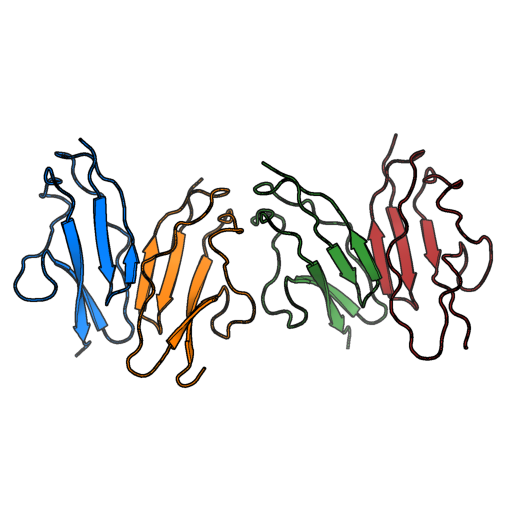1 49 ? -3.171 -7.911 -72.215 1.00 22.83 367 GLY D N 1
ATOM 2284 C CA . GLY D 1 49 ? -4.155 -6.777 -72.172 1.00 22.69 367 GLY D CA 1
ATOM 2285 C C . GLY D 1 49 ? -3.360 -5.481 -71.843 1.00 21.49 367 GLY D C 1
ATOM 2286 O O . GLY D 1 49 ? -2.235 -5.299 -72.254 1.00 21.88 367 GLY D O 1
ATOM 2287 N N . HIS D 1 50 ? -3.987 -4.575 -71.147 1.00 20.25 368 HIS D N 1
ATOM 2288 C CA . HIS D 1 50 ? -3.365 -3.293 -70.861 1.00 20.07 368 HIS D CA 1
ATOM 2289 C C . HIS D 1 50 ? -2.559 -3.258 -69.587 1.00 19.50 368 HIS D C 1
ATOM 2290 O O . HIS D 1 50 ? -3.010 -3.760 -68.569 1.00 21.11 368 HIS D O 1
ATOM 2297 N N . GLU D 1 51 ? -1.353 -2.687 -69.664 1.00 20.54 369 GLU D N 1
ATOM 2298 C CA . GLU D 1 51 ? -0.591 -2.418 -68.477 1.00 20.38 369 GLU D CA 1
ATOM 2299 C C . GLU D 1 51 ? -1.114 -1.160 -67.821 1.00 20.18 369 GLU D C 1
ATOM 2300 O O . GLU D 1 51 ? -1.023 -0.068 -68.359 1.00 21.19 369 GLU D O 1
ATOM 2306 N N . TRP D 1 52 ? -1.674 -1.302 -66.617 1.00 19.55 370 TRP D N 1
ATOM 2307 C CA . TRP D 1 52 ? -2.222 -0.153 -65.923 1.00 18.86 370 TRP D CA 1
ATOM 2308 C C . TRP D 1 52 ? -1.150 0.879 -65.703 1.00 20.84 370 TRP D C 1
ATOM 2309 O O . TRP D 1 52 ? -0.039 0.528 -65.300 1.00 20.60 370 TRP D O 1
ATOM 2320 N N . ASN D 1 53 ? -1.511 2.141 -65.999 1.00 20.19 371 ASN D N 1
ATOM 2321 C CA . ASN D 1 53 ? -0.643 3.276 -65.770 1.00 20.98 371 ASN D CA 1
ATOM 2322 C C . ASN D 1 53 ? -1.303 4.059 -64.664 1.00 20.49 371 ASN D C 1
ATOM 2323 O O . ASN D 1 53 ? -2.354 4.656 -64.854 1.00 19.82 371 ASN D O 1
ATOM 2328 N N . PHE D 1 54 ? -0.704 4.026 -63.473 1.00 19.88 372 PHE D N 1
ATOM 2329 C CA . PHE D 1 54 ? -1.417 4.622 -62.330 1.00 20.76 372 PHE D CA 1
ATOM 2330 C C . PHE D 1 54 ? -1.364 6.156 -62.385 1.00 20.64 372 PHE D C 1
ATOM 2331 O O . PHE D 1 54 ? -2.057 6.825 -61.671 1.00 20.81 372 PHE D O 1
ATOM 2339 N N . ASN D 1 55 ? -0.556 6.693 -63.286 1.00 20.02 373 ASN D N 1
ATOM 2340 C CA . ASN D 1 55 ? -0.552 8.133 -63.489 1.00 20.97 373 ASN D CA 1
ATOM 2341 C C . ASN D 1 55 ? -1.670 8.666 -64.332 1.00 21.80 373 ASN D C 1
ATOM 2342 O O . ASN D 1 55 ? -2.184 9.762 -64.105 1.00 21.37 373 ASN D O 1
ATOM 2347 N N . THR D 1 56 ? -2.111 7.836 -65.271 1.00 21.63 374 THR D N 1
ATOM 2348 C CA . THR D 1 56 ? -3.121 8.268 -66.216 1.00 22.50 374 THR D CA 1
ATOM 2349 C C . THR D 1 56 ? -4.493 7.610 -66.121 1.00 22.17 374 THR D C 1
ATOM 2350 O O . THR D 1 56 ? -5.520 8.180 -66.521 1.00 23.37 374 THR D O 1
ATOM 2354 N N . ASP D 1 57 ? -4.508 6.369 -65.635 1.00 20.36 375 ASP D N 1
ATOM 2355 C CA . ASP D 1 57 ? -5.681 5.545 -65.695 1.00 22.20 375 ASP D CA 1
ATOM 2356 C C . ASP D 1 57 ? -6.418 5.586 -64.342 1.00 20.33 375 ASP D C 1
ATOM 2357 O O . ASP D 1 57 ? -5.982 4.914 -63.363 1.00 22.90 375 ASP D O 1
ATOM 2362 N N . TYR D 1 58 ? -7.489 6.363 -64.261 1.00 19.21 376 TYR D N 1
ATOM 2363 C CA . TYR D 1 58 ? -8.182 6.566 -62.998 1.00 19.15 376 TYR D CA 1
ATOM 2364 C C . TYR D 1 58 ? -9.229 5.456 -62.793 1.00 19.28 376 TYR D C 1
ATOM 2365 O O . TYR D 1 58 ? -9.438 4.643 -63.639 1.00 20.47 376 TYR D O 1
ATOM 2374 N N . MET D 1 59 ? -9.712 5.450 -61.579 1.00 20.07 377 MET D N 1
ATOM 2375 C CA . MET D 1 59 ? -10.603 4.380 -61.144 1.00 19.85 377 MET D CA 1
ATOM 2376 C C . MET D 1 59 ? -11.781 4.358 -62.052 1.00 22.90 377 MET D C 1
ATOM 2377 O O . MET D 1 59 ? -12.452 5.335 -62.275 1.00 22.44 377 MET D O 1
ATOM 2382 N N . SER D 1 60 ? -11.975 3.165 -62.599 1.00 25.61 378 SER D N 1
ATOM 2383 C CA . SER D 1 60 ? -13.086 2.859 -63.457 1.00 26.15 378 SER D CA 1
ATOM 2384 C C . SER D 1 60 ? -14.437 2.955 -62.696 1.00 25.42 378 SER D C 1
ATOM 2385 O O . SER D 1 60 ? -14.557 2.886 -61.452 1.00 25.55 378 SER D O 1
ATOM 2388 N N . GLY D 1 61 ? -15.495 3.075 -63.467 1.00 26.27 379 GLY D N 1
ATOM 2389 C CA . GLY D 1 61 ? -16.833 3.118 -62.863 1.00 26.53 379 GLY D CA 1
ATOM 2390 C C . GLY D 1 61 ? -17.412 1.719 -62.663 1.00 26.37 379 GLY D C 1
ATOM 2391 O O . GLY D 1 61 ? -18.615 1.509 -62.838 1.00 29.41 379 GLY D O 1
ATOM 2392 N N . ASN D 1 62 ? -16.597 0.782 -62.217 1.00 26.91 380 ASN D N 1
ATOM 2393 C CA . ASN D 1 62 ? -16.958 -0.587 -62.019 1.00 27.80 380 ASN D CA 1
ATOM 2394 C C . ASN D 1 62 ? -15.816 -1.268 -61.275 1.00 27.22 380 ASN D C 1
ATOM 2395 O O . ASN D 1 62 ? -14.732 -0.761 -61.187 1.00 26.65 380 ASN D O 1
ATOM 2400 N N . ASP D 1 63 ? -16.103 -2.405 -60.702 1.00 26.23 381 ASP D N 1
ATOM 2401 C CA . ASP D 1 63 ? -15.081 -3.284 -60.189 1.00 24.18 381 ASP D CA 1
ATOM 2402 C C . ASP D 1 63 ? -14.227 -3.832 -61.284 1.00 25.34 381 ASP D C 1
ATOM 2403 O O . ASP D 1 63 ? -14.671 -4.066 -62.409 1.00 27.46 381 ASP D O 1
ATOM 2408 N N . PHE D 1 64 ? -12.948 -4.067 -60.955 1.00 23.44 382 PHE D N 1
ATOM 2409 C CA . PHE D 1 64 ? -12.180 -4.794 -61.907 1.00 22.81 382 PHE D CA 1
ATOM 2410 C C . PHE D 1 64 ? -10.939 -5.365 -61.219 1.00 21.50 382 PHE D C 1
ATOM 2411 O O . PHE D 1 64 ? -10.631 -4.982 -60.074 1.00 21.94 382 PHE D O 1
ATOM 2419 N N . THR D 1 65 ? -10.263 -6.220 -61.940 1.00 22.18 383 THR D N 1
ATOM 2420 C CA . THR D 1 65 ? -9.062 -6.911 -61.447 1.00 22.75 383 THR D CA 1
ATOM 2421 C C . THR D 1 65 ? -7.863 -6.552 -62.287 1.00 22.55 383 THR D C 1
ATOM 2422 O O . THR D 1 65 ? -7.971 -6.440 -63.503 1.00 23.70 383 THR D O 1
ATOM 2426 N N . LEU D 1 66 ? -6.722 -6.347 -61.629 1.00 20.02 384 LEU D N 1
ATOM 2427 C CA . LEU D 1 66 ? -5.461 -6.253 -62.270 1.00 21.25 384 LEU D CA 1
ATOM 2428 C C . LEU D 1 66 ? -4.632 -7.446 -61.837 1.00 20.80 384 LEU D C 1
ATOM 2429 O O . LEU D 1 66 ? -4.695 -7.874 -60.668 1.00 23.19 384 LEU D O 1
ATOM 2434 N N . TYR D 1 67 ? -3.860 -7.938 -62.779 1.00 20.80 385 TYR D N 1
ATOM 2435 C CA . TYR D 1 67 ? -3.039 -9.123 -62.595 1.00 20.00 385 TYR D CA 1
ATOM 2436 C C . TYR D 1 67 ? -1.590 -8.773 -62.624 1.00 21.42 385 TYR D C 1
ATOM 2437 O O . TYR D 1 67 ? -1.122 -8.117 -63.554 1.00 21.71 385 TYR D O 1
ATOM 2446 N N . ALA D 1 68 ? -0.842 -9.267 -61.633 1.00 19.92 386 ALA D N 1
ATOM 2447 C CA . ALA D 1 68 ? 0.591 -9.068 -61.607 1.00 22.12 386 ALA D CA 1
ATOM 2448 C C . ALA D 1 68 ? 1.163 -9.931 -62.698 1.00 21.85 386 ALA D C 1
ATOM 2449 O O . ALA D 1 68 ? 0.925 -11.135 -62.739 1.00 24.25 386 ALA D O 1
ATOM 2451 N N . VAL D 1 69 ? 2.045 -9.344 -63.503 1.00 21.86 387 VAL D N 1
ATOM 2452 C CA . VAL D 1 69 ? 2.845 -10.088 -64.441 1.00 22.68 387 VAL D CA 1
ATOM 2453 C C . VAL D 1 69 ? 4.313 -9.962 -64.069 1.00 25.23 387 VAL D C 1
ATOM 2454 O O . VAL D 1 69 ? 4.822 -8.858 -63.836 1.00 26.38 387 VAL D O 1
ATOM 2458 N N . PHE D 1 70 ? 5.011 -11.114 -64.065 1.00 27.01 388 PHE D N 1
ATOM 2459 C CA . PHE D 1 70 ? 6.484 -11.191 -63.736 1.00 28.10 388 PHE D CA 1
ATOM 2460 C C . PHE D 1 70 ? 7.158 -11.765 -64.925 1.00 31.01 388 PHE D C 1
ATOM 2461 O O . PHE D 1 70 ? 6.551 -12.497 -65.641 1.00 30.47 388 PHE D O 1
ATOM 2469 N N . LYS D 1 71 ? 8.401 -11.429 -65.152 1.00 33.91 389 LYS D N 1
ATOM 2470 C CA A LYS D 1 71 ? 9.155 -12.125 -66.178 0.50 34.79 389 LYS D CA 1
ATOM 2471 C CA B LYS D 1 71 ? 9.116 -12.155 -66.173 0.50 34.78 389 LYS D CA 1
ATOM 2472 C C . LYS D 1 71 ? 10.389 -12.676 -65.521 1.00 34.56 389 LYS D C 1
ATOM 2473 O O . LYS D 1 71 ? 10.983 -11.990 -64.659 1.00 33.43 389 LYS D O 1
ATOM 2484 N N . ALA D 1 72 ? 10.763 -13.885 -65.911 1.00 34.84 390 ALA D N 1
ATOM 2485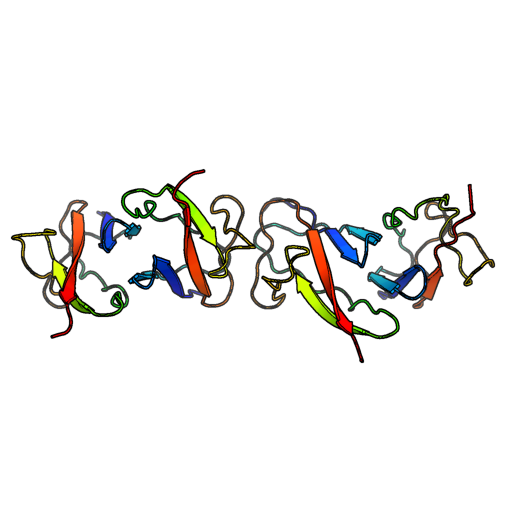 C CA . ALA D 1 72 ? 11.959 -14.521 -65.362 1.00 34.63 390 ALA D CA 1
ATOM 2486 C C . ALA D 1 72 ? 13.168 -13.666 -65.746 1.00 35.88 390 ALA D C 1
ATOM 2487 O O . ALA D 1 72 ? 13.256 -13.078 -66.858 1.00 35.74 390 ALA D O 1
ATOM 2489 N N . GLU D 1 73 ? 14.017 -13.489 -64.748 1.00 36.40 391 GLU D N 1
ATOM 2490 C CA A GLU D 1 73 ? 15.290 -12.793 -64.966 0.50 37.16 391 GLU D CA 1
ATOM 2491 C CA B GLU D 1 73 ? 15.290 -12.794 -64.936 0.50 37.24 391 GLU D CA 1
ATOM 2492 C C . GLU D 1 73 ? 16.266 -13.821 -65.531 1.00 37.96 391 GLU D C 1
ATOM 2493 O O . GLU D 1 73 ? 16.737 -13.671 -66.665 1.00 40.70 391 GLU D O 1
#

Secondary structure (DSSP, 8-state):
-EEEEEEEETTEEEEEEEETTSPPPPPPPPEETTEEEEEEESSSSS--B--TTT----SS-EEEEEEEEE--/-EEEEEEEETTEEEEEEEETTSBPPPPBPP--TT-EEEEEESSTT-SSB--TTT-B--SS-EEEEEEEES--/--EEEEEEEETTEEEEEEEETTSBPPPPPPPEETTEEEEEEESSTT--SB--TTT-B--SS-EEEEEEEEE--/--EEEEEEEETTEEEEEEEETTSPPPP-BPPP-TTEEEEEEEEETTEEEE--TTT-PPPSS-EEEEEEEEE-

InterPro domains:
  IPR001611 Leucine-rich repeat [PS51450] (99-120)
  IPR001611 Leucine-rich repeat [PS51450] (121-142)
  IPR001611 Leucine-rich repeat [PS51450] (143-164)
  IPR001611 Leucine-rich repeat [PS51450] (165-186)
  IPR001611 Leucine-rich repeat [PS51450] (187-208)
  IPR001611 Leucine-rich repeat [PS51450] (209-230)
  IPR003591 Leucine-rich repeat, typical subtype [SM00369] (97-120)
  IPR003591 Leucine-rich repeat, typical subtype [SM00369] (141-162)
  IPR003591 Leucine-rich repeat, typical subtype [SM00369] (163-184)
  IPR003591 Leucine-rich repeat, typical subtype [SM00369] (185-206)
  IPR003591 Leucine-rich repeat, typical subtype [SM00369] (207-230)
  IPR012569 Internalin, Ig-like inter-repeat region [PF08191] (264-320)
  IPR013378 Internalin B-like, B-repeat [PF09479] (323-387)
  IPR013378 Internalin B-like, B-repeat [TIGR02543] (350-392)
  IPR014755 Copper resistance protein CopC/internalin, immunoglobulin-like [G3DSA:2.60.40.1220] (243-321)
  IPR014756 Immunoglobulin E-set [SSF81296] (241-320)
  IPR024634 Internalin, N-terminal [PF12354] (33-76)
  IPR025875 Leucine rich repeat 4 [PF12799] (142-183)
  IPR025875 Leucine rich repeat 4 [PF12799] (186-227)
  IPR025987 GW domain [PF13457] (394-462)

Radius of gyration: 25.48 Å; Cα contacts (8 Å, |Δi|>4): 767; chains: 4; bounding box: 37×46×82 Å

Solvent-accessible surface area: 16234 Å² total; per-residue (Å²): 154,100,63,18,0,14,7,22,3,61,28,3,19,19,154,50,161,20,99,21,52,50,134,5,124,42,29,119,79,2,74,52,141,40,87,67,50,94,6,8,54,35,86,88,128,80,25,122,94,25,65,29,103,85,36,121,5,41,44,77,89,38,39,0,57,0,34,27,110,49,112,180,181,74,53,21,0,15,2,17,20,86,7,15,28,5,70,24,102,20,96,13,21,46,136,9,124,48,9,125,72,3,106,79,171,50,98,72,50,68,8,6,30,19,42,148,140,20,32,35,78,19,68,33,115,28,16,41,0,12,20,67,78,42,39,0,48,10,27,26,107,63,158,110,86,149,80,76,22,0,16,11,16,2,72,30,4,28,20,151,58,161,18,72,5,18,46,140,8,116,42,27,78,66,1,64,56,141,43,80,88,49,105,5,7,12,16,39,160,99,28,41,34,81,22,66,31,110,23,16,48,0,9,18,47,97,34,37,0,49,13,27,25,109,52,120,172,95,126,67,57,12,0,14,1,16,19,116,6,16,18,4,37,28,109,22,74,15,57,47,121,4,118,43,11,150,37,22,141,87,166,24,93,75,59,108,7,6,44,45,106,111,129,23,52,90,78,29,66,34,115,94,31,97,6,34,54,76,88,36,42,0,51,14,21,30,134,60,148

Organism: Listeria monocytogenes serovar 1/2a (strain ATCC BAA-679 / EGD-e) (NCBI:txid169963)

B-factor: mean 24.74, std 12.03, range [11.51, 165.41]